Protein AF-A0A9X2NJW5-F1 (afdb_monomer)

Nearest PDB str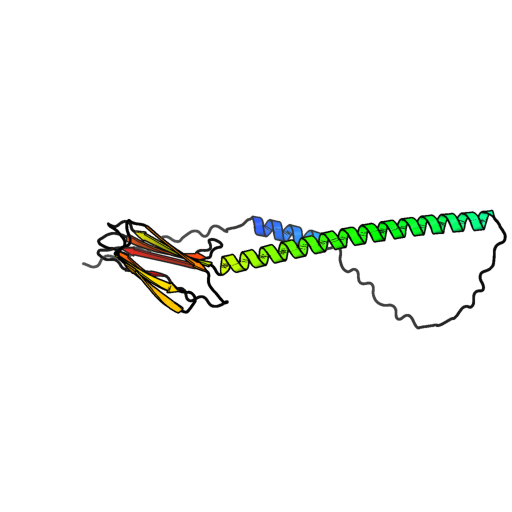uctures (foldseek):
  4y7l-assembly1_B  TM=3.238E-01  e=1.583E-01  Escherichia coli 2-156-04_S3_C3
  4y7l-assembly1_A  TM=3.465E-01  e=2.198E-01  Escherichia coli 2-156-04_S3_C3
  4y7o-assembly2_B  TM=3.333E-01  e=2.590E-01  Escherichia coli 1-176-05_S3_C1
  7tl6-assembly1_A  TM=4.216E-01  e=5.576E-01  Mus musculus
  1ux7-assembly1_A  TM=3.958E-01  e=1.414E+00  Paenibacillus polymyxa

Radius of gyration: 34.91 Å; Cα contacts (8 Å, |Δi|>4): 274; chains: 1; bounding box: 82×34×94 Å

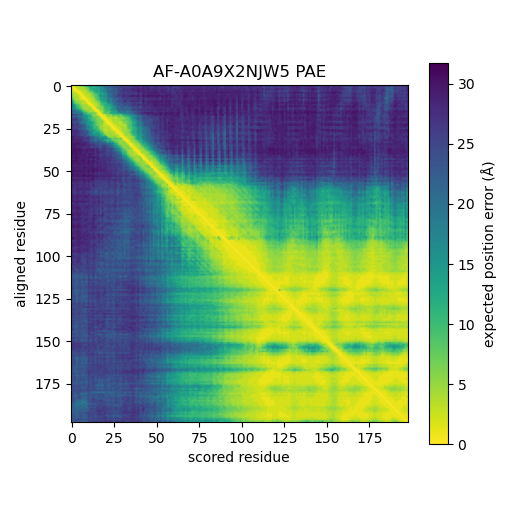Organism: NCBI:txid2945988

InterPro domains:
  IPR008693 Transport accessory protein MmpS [PF05423] (90-197)
  IPR038468 Transport accessory protein MmpS, C-terminal [G3DSA:2.60.40.2880] (110-198)

pLDDT: mean 80.83, std 18.29, range [43.19, 98.56]

Mean predicted aligned error: 15.19 Å

Secondary structure (DSSP, 8-state):
-PPPP-PPP--------HHHHHHHHHHHHHGGGS-------------------------HHHHHHHHHHHHHHHHHHHHHHHHHHHHHHHHHHHHHHHHHHHHHHHHHHTEEEEEEEESSS-EEEEEEE-TTS-EEEEES--SSEEEEEEEPPSS-----EEEEESSSSEEEEEEEETTS-EEEEEEEESTT-EEEE-

Sequence (198 aa):
MSVPATRPPAGKKHPKWPWIAAAVAAVVIIGSISATTEPKPALTADATSLDTAPVRTTDPAAAAAERSRYEEAAKASSEVAEQSSKAAASSAAAAEAQRKAEEEADRKARRITYSVTTTGSGISMITYLKPDFDMSQETGVRGKKWSKTIDGEGDTLGINMNAQNAGGGTISCRISRGDGSVIAENSSSGPYAVVSCG

Foldseek 3Di:
DDDDDDDDDDDDDDDPDPPVVVVVVVVVVVPPPDDPPDDDDPDDPPPPPPPPDPPDDPDPVVVVVVVVVVVVVVVVVVVVVVVVVVVVVVVVVVVVVVVVVVVVVVQQQQKKKKKKFWPAPAWAKKWWAALVRDIDIDGPGPDGMDMDMHGHDDDDGDTKMKTWDPFFTKMKMWMATSVGHTDWIDMFGGTRTMDMTD

Solvent-accessible surface area (backbone atoms only — not comparable to full-atom values): 11586 Å² total; per-residue (Å²): 136,87,80,82,86,82,78,78,81,85,79,81,83,73,88,86,60,78,62,61,60,54,54,56,57,54,52,61,68,68,61,73,84,71,81,89,77,78,82,84,73,88,75,76,85,75,83,75,81,75,86,69,75,80,81,79,75,86,49,69,69,61,57,49,54,53,50,53,52,52,54,51,51,51,49,53,52,51,52,52,51,52,52,51,50,52,52,51,54,51,50,52,53,53,53,52,53,50,52,54,52,50,55,51,48,53,57,25,60,36,17,40,34,43,35,38,40,40,73,32,83,19,39,38,40,38,40,36,44,36,46,86,68,44,79,48,76,51,66,77,51,73,52,41,60,51,74,49,75,46,79,40,70,76,94,64,73,54,62,40,34,39,36,28,30,63,32,45,40,40,30,34,36,38,35,24,33,58,77,67,51,75,77,31,70,36,71,24,69,36,74,52,21,60,30,66,34,97

Structure (mmCIF, N/CA/C/O backbone):
data_AF-A0A9X2NJW5-F1
#
_entry.id   AF-A0A9X2NJW5-F1
#
loop_
_atom_site.group_PDB
_atom_site.id
_atom_site.type_symbol
_atom_site.label_atom_id
_atom_site.label_alt_id
_atom_site.label_comp_id
_atom_site.label_asym_id
_atom_site.label_entity_id
_atom_site.label_seq_id
_atom_site.pdbx_PDB_ins_code
_atom_site.Cartn_x
_atom_site.Cartn_y
_atom_site.Cartn_z
_atom_site.occupancy
_atom_site.B_iso_or_equiv
_atom_site.auth_seq_id
_atom_site.auth_comp_id
_atom_site.auth_asym_id
_atom_site.auth_atom_id
_atom_site.pdbx_PDB_model_num
ATOM 1 N N . MET A 1 1 ? -40.153 10.417 21.671 1.00 44.25 1 MET A N 1
ATOM 2 C CA . MET A 1 1 ? -39.859 11.673 20.950 1.00 44.25 1 MET A CA 1
ATOM 3 C C . MET A 1 1 ? -38.928 11.316 19.800 1.00 44.25 1 MET A C 1
ATOM 5 O O . MET A 1 1 ? -37.796 10.934 20.061 1.00 44.25 1 MET A O 1
ATOM 9 N N . SER A 1 2 ? -39.437 11.288 18.568 1.00 50.66 2 SER A N 1
ATOM 10 C CA . SER A 1 2 ? -38.701 10.816 17.385 1.00 50.66 2 SER A CA 1
ATOM 11 C C . SER A 1 2 ? -37.853 11.948 16.806 1.00 50.66 2 SER A C 1
ATOM 13 O O . SER A 1 2 ? -38.390 12.994 16.451 1.00 50.66 2 SER A O 1
ATOM 15 N N . VAL A 1 3 ? -36.537 11.753 16.738 1.00 58.97 3 VAL A N 1
ATOM 16 C CA . VAL A 1 3 ? -35.598 12.718 16.145 1.00 58.97 3 VAL A CA 1
ATOM 17 C C . VAL A 1 3 ? -35.565 12.495 14.626 1.00 58.97 3 VAL A C 1
ATOM 19 O O . VAL A 1 3 ? -35.417 11.347 14.202 1.00 58.97 3 VAL A O 1
ATOM 22 N N . PRO A 1 4 ? -35.723 13.535 13.786 1.00 55.81 4 PRO A N 1
ATOM 23 C CA . PRO A 1 4 ? -35.690 13.374 12.336 1.00 55.81 4 PRO A CA 1
ATOM 24 C C . PRO A 1 4 ? -34.269 13.069 11.839 1.00 55.81 4 PRO A C 1
ATOM 26 O O . PRO A 1 4 ? -33.290 13.633 12.325 1.00 55.81 4 PRO A O 1
ATOM 29 N N . ALA A 1 5 ? -34.164 12.185 10.845 1.00 56.16 5 ALA A N 1
ATOM 30 C CA . ALA A 1 5 ? -32.904 11.830 10.201 1.00 56.16 5 ALA A CA 1
ATOM 31 C C . ALA A 1 5 ? -32.344 13.018 9.397 1.00 56.16 5 ALA A C 1
ATOM 33 O O . ALA A 1 5 ? -32.948 13.475 8.424 1.00 56.16 5 ALA A O 1
ATOM 34 N N . THR A 1 6 ? -31.170 13.510 9.786 1.00 60.16 6 THR A N 1
ATOM 35 C CA . THR A 1 6 ? -30.398 14.503 9.035 1.00 60.16 6 THR A CA 1
ATOM 36 C C . THR A 1 6 ? -29.735 13.842 7.827 1.00 60.16 6 THR A C 1
ATOM 38 O O . THR A 1 6 ? -28.873 12.975 7.950 1.00 60.16 6 THR A O 1
ATOM 41 N N . ARG A 1 7 ? -30.154 14.255 6.628 1.00 54.88 7 ARG A N 1
ATOM 42 C CA . ARG A 1 7 ? -29.587 13.811 5.348 1.00 54.88 7 ARG A CA 1
ATOM 43 C C . ARG A 1 7 ? -28.189 14.434 5.167 1.00 54.88 7 ARG A C 1
ATOM 45 O O . ARG A 1 7 ? -28.075 15.653 5.302 1.00 54.88 7 ARG A O 1
ATOM 52 N N . PRO A 1 8 ? -27.135 13.657 4.858 1.00 61.84 8 PRO A N 1
ATOM 53 C CA . PRO A 1 8 ? -25.800 14.213 4.657 1.00 61.84 8 PRO A CA 1
ATOM 54 C C . PRO A 1 8 ? -25.733 15.050 3.364 1.00 61.84 8 PRO A C 1
ATOM 56 O O . PRO A 1 8 ? -26.449 14.755 2.401 1.00 61.84 8 PRO A O 1
ATOM 59 N N . PRO A 1 9 ? -24.889 16.099 3.318 1.00 64.75 9 PRO A N 1
ATOM 60 C CA . PRO A 1 9 ? -24.755 16.956 2.147 1.00 64.75 9 PRO A CA 1
ATOM 61 C C . PRO A 1 9 ? -24.131 16.200 0.966 1.00 64.75 9 PRO A C 1
ATOM 63 O O . PRO A 1 9 ? -23.178 15.436 1.120 1.00 64.75 9 PRO A O 1
ATOM 66 N N . ALA A 1 10 ? -24.664 16.445 -0.233 1.00 60.78 10 ALA A N 1
ATOM 67 C CA . ALA A 1 10 ? -24.163 15.889 -1.483 1.00 60.78 10 ALA A CA 1
ATOM 68 C C . ALA A 1 10 ? -22.717 16.351 -1.742 1.00 60.78 10 ALA A C 1
ATOM 70 O O . ALA A 1 10 ? -22.458 17.528 -2.003 1.00 60.78 10 ALA A O 1
ATOM 71 N N . GLY A 1 11 ? -21.770 15.414 -1.665 1.00 53.25 11 GLY A N 1
ATOM 72 C CA . GLY A 1 11 ? -20.363 15.662 -1.958 1.00 53.25 11 GLY A CA 1
ATOM 73 C C . GLY A 1 11 ? -20.157 16.010 -3.432 1.00 53.25 11 GLY A C 1
ATOM 74 O O . GLY A 1 11 ? -20.456 15.211 -4.320 1.00 53.25 11 GLY A O 1
ATOM 75 N N . LYS A 1 12 ? -19.620 17.204 -3.699 1.00 55.09 12 LYS A N 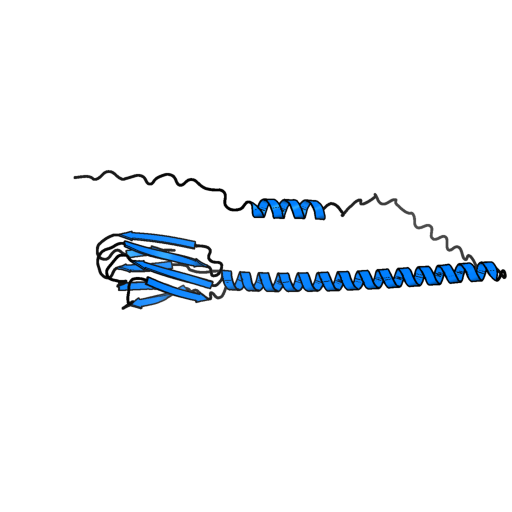1
ATOM 76 C CA . LYS A 1 12 ? -19.174 17.610 -5.036 1.00 55.09 12 LYS A CA 1
ATOM 77 C C . LYS A 1 12 ? -17.964 16.756 -5.430 1.00 55.09 12 LYS A C 1
ATOM 79 O O . LYS A 1 12 ? -16.909 16.831 -4.805 1.00 55.09 12 LYS A O 1
ATOM 84 N N . LYS A 1 13 ? -18.119 15.926 -6.465 1.00 50.28 13 LYS A N 1
ATOM 85 C CA . LYS A 1 13 ? -17.015 15.173 -7.073 1.00 50.28 13 LYS A CA 1
ATOM 86 C C . LYS A 1 13 ? -16.151 16.140 -7.878 1.00 50.28 13 LYS A C 1
ATOM 88 O O . LYS A 1 13 ? -16.549 16.582 -8.950 1.00 50.28 13 LYS A O 1
ATOM 93 N N . HIS A 1 14 ? -14.974 16.468 -7.362 1.00 56.44 14 HIS A N 1
ATOM 94 C CA . HIS A 1 14 ? -13.943 17.131 -8.152 1.00 56.44 14 HIS A CA 1
ATOM 95 C C . HIS A 1 14 ? -13.236 16.071 -9.010 1.00 56.44 14 HIS A C 1
ATOM 97 O O . HIS A 1 14 ? -12.805 15.056 -8.452 1.00 56.44 14 HIS A O 1
ATOM 103 N N . PRO A 1 15 ? -13.125 16.261 -10.338 1.00 53.81 15 PRO A N 1
ATOM 104 C CA . PRO A 1 15 ? -12.409 15.334 -11.201 1.00 53.81 15 PRO A CA 1
ATOM 105 C C . PRO A 1 15 ? -10.930 15.350 -10.818 1.00 53.81 15 PRO A C 1
ATOM 107 O O . PRO A 1 15 ? -10.210 16.333 -11.000 1.00 53.81 15 PRO A O 1
ATOM 110 N N . LYS A 1 16 ? -10.491 14.250 -10.215 1.00 54.97 16 LYS A N 1
ATOM 111 C CA . LYS A 1 16 ? -9.097 14.016 -9.881 1.00 54.97 16 LYS A CA 1
ATOM 112 C C . LYS A 1 16 ? -8.394 13.572 -11.165 1.00 54.97 16 LYS A C 1
ATOM 114 O O . LYS A 1 16 ? -8.640 12.465 -11.619 1.00 54.97 16 LYS A O 1
ATOM 119 N N . TRP A 1 17 ? -7.522 14.456 -11.668 1.00 45.12 17 TRP A N 1
ATOM 120 C CA . TRP A 1 17 ? -6.280 14.185 -12.422 1.00 45.12 17 TRP A CA 1
ATOM 121 C C . TRP A 1 17 ? -6.208 14.764 -13.849 1.00 45.12 17 TRP A C 1
ATOM 123 O O . TRP A 1 17 ? -6.417 14.046 -14.824 1.00 45.12 17 TRP A O 1
ATOM 133 N N . PRO A 1 18 ? -5.792 16.040 -14.003 1.00 50.41 18 PRO A N 1
ATOM 134 C CA . PRO A 1 18 ? -5.474 16.623 -15.315 1.00 50.41 18 PRO A CA 1
ATOM 135 C C . PRO A 1 18 ? -4.227 16.015 -15.992 1.00 50.41 18 PRO A C 1
ATOM 137 O O . PRO A 1 18 ? -3.996 16.236 -17.176 1.00 50.41 18 PRO A O 1
ATOM 140 N N . TRP A 1 19 ? -3.424 15.227 -15.278 1.00 54.19 19 TRP A N 1
ATOM 141 C CA . TRP A 1 19 ? -2.168 14.675 -15.789 1.00 54.19 19 TRP A CA 1
ATOM 142 C C . TRP A 1 19 ? -2.338 13.402 -16.626 1.00 54.19 19 TRP A C 1
ATOM 144 O O . TRP A 1 19 ? -1.529 13.160 -17.518 1.00 54.19 19 TRP A O 1
ATOM 154 N N . ILE A 1 20 ? -3.424 12.641 -16.435 1.00 57.50 20 ILE A N 1
ATOM 155 C CA . ILE A 1 20 ? -3.735 11.498 -17.311 1.00 57.50 20 ILE A CA 1
ATOM 156 C C . ILE A 1 20 ? -4.086 11.995 -18.723 1.00 57.50 20 ILE A C 1
ATOM 158 O O . ILE A 1 20 ? -3.642 11.410 -19.707 1.00 57.50 20 ILE A O 1
ATOM 162 N N . ALA A 1 21 ? -4.807 13.118 -18.842 1.00 54.91 21 ALA A N 1
ATOM 163 C CA . ALA A 1 21 ? -5.138 13.703 -20.144 1.00 54.91 21 ALA A CA 1
ATOM 164 C C . ALA A 1 21 ? -3.886 14.164 -20.918 1.00 54.91 21 ALA A C 1
ATOM 166 O O . ALA A 1 21 ? -3.812 13.983 -22.131 1.00 54.91 21 ALA A O 1
ATOM 167 N N . ALA A 1 22 ? -2.872 14.691 -20.220 1.00 53.75 22 ALA A N 1
ATOM 168 C CA . ALA A 1 22 ? -1.599 15.075 -20.832 1.00 53.75 22 ALA A CA 1
ATOM 169 C C . ALA A 1 22 ? -0.761 13.859 -21.281 1.00 53.75 22 ALA A C 1
ATOM 171 O O . ALA A 1 22 ? -0.136 13.905 -22.339 1.00 53.75 22 ALA A O 1
ATOM 172 N N . ALA A 1 23 ? -0.792 12.751 -20.530 1.00 54.91 23 ALA A N 1
ATOM 173 C CA . ALA A 1 23 ? -0.096 11.518 -20.905 1.00 54.91 23 ALA A CA 1
ATOM 174 C C . ALA A 1 23 ? -0.729 10.833 -22.133 1.00 54.91 23 ALA A C 1
ATOM 176 O O . ALA A 1 23 ? -0.010 10.370 -23.017 1.00 54.91 23 ALA A O 1
ATOM 177 N N . VAL A 1 24 ? -2.063 10.833 -22.246 1.00 57.81 24 VAL A N 1
ATOM 178 C CA . VAL A 1 24 ? -2.766 10.276 -23.420 1.00 57.81 24 VAL A CA 1
ATOM 179 C C . VAL A 1 24 ? -2.505 11.113 -24.681 1.00 57.81 24 VAL A C 1
ATOM 181 O O . VAL A 1 24 ? -2.319 10.548 -25.756 1.00 57.81 24 VAL A O 1
ATOM 184 N N . ALA A 1 25 ? -2.395 12.441 -24.566 1.00 55.41 25 ALA A N 1
ATOM 185 C CA . ALA A 1 25 ? -2.060 13.302 -25.704 1.00 55.41 25 ALA A CA 1
ATOM 186 C C . ALA A 1 25 ? -0.620 13.092 -26.226 1.00 55.41 25 ALA A C 1
ATOM 188 O O . ALA A 1 25 ? -0.390 13.190 -27.429 1.00 55.41 25 ALA A O 1
ATOM 189 N N . ALA A 1 26 ? 0.339 12.749 -25.359 1.00 52.22 26 ALA A N 1
ATOM 190 C CA . ALA A 1 26 ? 1.722 12.484 -25.769 1.00 52.22 26 ALA A CA 1
ATOM 191 C C . ALA A 1 26 ? 1.892 11.133 -26.496 1.00 52.22 26 ALA A C 1
ATOM 193 O O . ALA A 1 26 ? 2.690 11.031 -27.426 1.00 52.22 26 ALA A O 1
ATOM 194 N N . VAL A 1 27 ? 1.108 10.110 -26.136 1.00 55.06 27 VAL A N 1
ATOM 195 C CA . VAL A 1 27 ? 1.154 8.787 -26.792 1.00 55.06 27 VAL A CA 1
ATOM 196 C C . VAL A 1 27 ? 0.555 8.826 -28.206 1.00 55.06 27 VAL A C 1
ATOM 198 O O . VAL A 1 27 ? 1.052 8.146 -29.103 1.00 55.06 27 VAL A O 1
ATOM 201 N N . VAL A 1 28 ? -0.446 9.678 -28.455 1.00 54.84 28 VAL A N 1
ATOM 202 C CA . VAL A 1 28 ? -1.065 9.820 -29.788 1.00 54.84 28 VAL A CA 1
ATOM 203 C C . VAL A 1 28 ? -0.125 10.483 -30.810 1.00 54.84 28 VAL A C 1
ATOM 205 O O . VAL A 1 28 ? -0.238 10.201 -31.997 1.00 54.84 28 VAL A O 1
ATOM 208 N N . ILE A 1 29 ? 0.854 11.288 -30.377 1.00 53.47 29 ILE A N 1
ATOM 209 C CA . ILE A 1 29 ? 1.824 11.935 -31.285 1.00 53.47 29 ILE A CA 1
ATOM 210 C C . ILE A 1 29 ? 2.984 10.990 -31.660 1.00 53.47 29 ILE A C 1
ATOM 212 O O . ILE A 1 29 ? 3.561 11.118 -32.737 1.00 53.47 29 ILE A O 1
ATOM 216 N N . ILE A 1 30 ? 3.307 10.001 -30.819 1.00 51.53 30 ILE A N 1
ATOM 217 C CA . ILE A 1 30 ? 4.382 9.026 -31.097 1.00 51.53 30 ILE A CA 1
ATOM 218 C C . ILE A 1 30 ? 3.856 7.815 -31.897 1.00 51.53 30 ILE A C 1
ATOM 220 O O . ILE A 1 30 ? 4.616 7.168 -32.614 1.00 51.53 30 ILE A O 1
ATOM 224 N N . GLY A 1 31 ? 2.547 7.539 -31.857 1.00 43.19 31 GLY A N 1
ATOM 225 C CA . GLY A 1 31 ? 1.922 6.424 -32.582 1.00 43.19 31 GLY A CA 1
ATOM 226 C C . GLY A 1 31 ? 1.691 6.630 -34.087 1.00 43.19 31 GLY A C 1
ATOM 227 O O . GLY A 1 31 ? 1.309 5.681 -34.767 1.00 43.19 31 GLY A O 1
ATOM 228 N N . SER A 1 32 ? 1.911 7.826 -34.642 1.00 47.59 32 SER A N 1
ATOM 229 C CA . SER A 1 32 ? 1.579 8.139 -36.045 1.00 47.59 32 SER A CA 1
ATOM 230 C C . SER A 1 32 ? 2.702 7.891 -37.066 1.00 47.59 32 SER A C 1
ATOM 232 O O . SER A 1 32 ? 2.570 8.311 -38.212 1.00 47.59 32 SER A O 1
ATOM 234 N N . ILE A 1 33 ? 3.790 7.199 -36.702 1.00 54.59 33 ILE A N 1
ATOM 235 C CA . ILE A 1 33 ? 4.907 6.891 -37.627 1.00 54.59 33 ILE A CA 1
ATOM 236 C C . ILE A 1 33 ? 4.965 5.403 -38.019 1.00 54.59 33 ILE A C 1
ATOM 238 O O . ILE A 1 33 ? 6.018 4.882 -38.376 1.00 54.59 33 ILE A O 1
ATOM 242 N N . SER A 1 34 ? 3.861 4.659 -37.947 1.00 52.06 34 SER A N 1
ATOM 243 C CA . SER A 1 34 ? 3.860 3.249 -38.356 1.00 52.06 34 SER A CA 1
ATOM 244 C C . SER A 1 34 ? 2.647 2.900 -39.210 1.00 52.06 34 SER A C 1
ATOM 246 O O . SER A 1 34 ? 1.513 3.066 -38.780 1.00 52.06 34 SER A O 1
ATOM 248 N N . ALA A 1 35 ? 2.945 2.351 -40.393 1.00 51.34 35 ALA A N 1
ATOM 249 C CA . ALA A 1 35 ? 2.054 1.724 -41.373 1.00 51.34 35 ALA A CA 1
ATOM 250 C C . ALA A 1 35 ? 1.463 2.612 -42.487 1.00 51.34 35 ALA A C 1
ATOM 252 O O . ALA A 1 35 ? 0.254 2.784 -42.603 1.00 51.34 35 ALA A O 1
ATOM 253 N N . THR A 1 36 ? 2.310 3.010 -43.439 1.00 46.28 36 THR A N 1
ATOM 254 C CA . THR A 1 36 ? 1.936 2.923 -44.861 1.00 46.28 36 THR A CA 1
ATOM 255 C C . THR A 1 36 ? 2.392 1.560 -45.382 1.00 46.28 36 THR A C 1
ATOM 257 O O . THR A 1 36 ? 3.530 1.387 -45.808 1.00 46.28 36 THR A O 1
ATOM 260 N N . THR A 1 37 ? 1.520 0.558 -45.267 1.00 49.44 37 THR A N 1
ATOM 261 C CA . THR A 1 37 ? 1.648 -0.702 -46.007 1.00 49.44 37 THR A CA 1
ATOM 262 C C . THR A 1 37 ? 1.154 -0.450 -47.425 1.00 49.44 37 THR A C 1
ATOM 264 O O . THR A 1 37 ? -0.045 -0.329 -47.665 1.00 49.44 37 THR A O 1
ATOM 267 N N . GLU A 1 38 ? 2.085 -0.328 -48.367 1.00 51.62 38 GLU A N 1
ATOM 268 C CA . GLU A 1 38 ? 1.754 -0.383 -49.787 1.00 51.62 38 GLU A CA 1
ATOM 269 C C . GLU A 1 38 ? 1.295 -1.801 -50.179 1.00 51.62 38 GLU A C 1
ATOM 271 O O . GLU A 1 38 ? 1.774 -2.800 -49.625 1.00 51.62 38 GLU A O 1
ATOM 276 N N . PRO A 1 39 ? 0.340 -1.912 -51.118 1.00 52.00 39 PRO A N 1
ATOM 277 C CA . PRO A 1 39 ? -0.214 -3.180 -51.552 1.00 52.00 39 PRO A CA 1
ATOM 278 C C . PRO A 1 39 ? 0.818 -3.981 -52.346 1.00 52.00 39 PRO A C 1
ATOM 280 O O . PRO A 1 39 ? 1.398 -3.507 -53.317 1.00 52.00 39 PRO A O 1
ATOM 283 N N . LYS A 1 40 ? 0.974 -5.241 -51.937 1.00 54.00 40 LYS A N 1
ATOM 284 C CA . LYS A 1 40 ? 1.650 -6.338 -52.635 1.00 54.00 40 LYS A CA 1
ATOM 285 C C . LYS A 1 40 ? 1.328 -6.332 -54.143 1.00 54.00 40 LYS A C 1
ATOM 287 O O . LYS A 1 40 ? 0.221 -6.738 -54.504 1.00 54.00 40 LYS A O 1
ATOM 292 N N . PRO A 1 41 ? 2.270 -5.983 -55.038 1.00 48.88 41 PRO A N 1
ATOM 293 C CA . PRO A 1 41 ? 2.186 -6.457 -56.402 1.00 48.88 41 PRO A CA 1
ATOM 294 C C . PRO A 1 41 ? 2.571 -7.937 -56.395 1.00 48.88 41 PRO A C 1
ATOM 296 O O . PRO A 1 41 ? 3.579 -8.345 -55.813 1.00 48.88 41 PRO A O 1
ATOM 299 N N . ALA A 1 42 ? 1.728 -8.759 -57.010 1.00 55.03 42 ALA A N 1
ATOM 300 C CA . ALA A 1 42 ? 2.068 -10.122 -57.369 1.00 55.03 42 ALA A CA 1
ATOM 301 C C . ALA A 1 42 ? 3.270 -10.086 -58.328 1.00 55.03 42 ALA A C 1
ATOM 303 O O . ALA A 1 42 ? 3.108 -9.914 -59.530 1.00 55.03 42 ALA A O 1
ATOM 304 N N . LEU A 1 43 ? 4.480 -10.197 -57.782 1.00 46.72 43 LEU A N 1
ATOM 305 C CA . LEU A 1 43 ? 5.687 -10.437 -58.557 1.00 46.72 43 LEU A CA 1
ATOM 306 C C . LEU A 1 43 ? 5.772 -11.936 -58.813 1.00 46.72 43 LEU A C 1
ATOM 308 O O . LEU A 1 43 ? 6.150 -12.736 -57.957 1.00 46.72 43 LEU A O 1
ATOM 312 N N . THR A 1 44 ? 5.327 -12.288 -60.012 1.00 45.38 44 THR A N 1
ATOM 313 C CA . THR A 1 44 ? 5.739 -13.468 -60.756 1.00 45.38 44 THR A CA 1
ATOM 314 C C . THR A 1 44 ? 7.241 -13.681 -60.590 1.00 45.38 44 THR A C 1
ATOM 316 O O . THR A 1 44 ? 8.050 -12.799 -60.879 1.00 45.38 44 THR A O 1
ATOM 319 N N . ALA A 1 45 ? 7.608 -14.854 -60.083 1.00 51.06 45 ALA A N 1
ATOM 320 C CA . ALA A 1 45 ? 8.979 -15.324 -60.052 1.00 51.06 45 ALA A CA 1
ATOM 321 C C . ALA A 1 45 ? 9.433 -15.633 -61.487 1.00 51.06 45 ALA A C 1
ATOM 323 O O . ALA A 1 45 ? 9.392 -16.781 -61.919 1.00 51.06 45 ALA A O 1
ATOM 324 N N . ASP A 1 46 ? 9.860 -14.609 -62.222 1.00 43.59 46 ASP A N 1
ATOM 325 C CA . ASP A 1 46 ? 10.745 -14.799 -63.366 1.00 43.59 46 ASP A CA 1
ATOM 326 C C . ASP A 1 46 ? 12.170 -14.916 -62.831 1.00 43.59 46 ASP A C 1
ATOM 328 O O . ASP A 1 46 ? 12.894 -13.937 -62.641 1.00 43.59 46 ASP A O 1
ATOM 332 N N . ALA A 1 47 ? 12.565 -16.157 -62.553 1.00 53.69 47 ALA A N 1
ATOM 333 C CA . ALA A 1 47 ? 13.950 -16.542 -62.345 1.00 53.69 47 ALA A CA 1
ATOM 334 C C . ALA A 1 47 ? 14.713 -16.422 -63.676 1.00 53.69 47 ALA A C 1
ATOM 336 O O . ALA A 1 47 ? 15.102 -17.418 -64.282 1.00 53.69 47 ALA A O 1
ATOM 337 N N . THR A 1 48 ? 14.932 -15.194 -64.151 1.00 51.41 48 THR A N 1
ATOM 338 C CA . THR A 1 48 ? 15.933 -14.950 -65.190 1.00 51.41 48 THR A CA 1
ATOM 339 C C . THR A 1 48 ? 17.281 -14.884 -64.489 1.00 51.41 48 THR A C 1
ATOM 341 O O . THR A 1 48 ? 17.712 -13.837 -64.011 1.00 51.41 48 THR A O 1
ATOM 344 N N . SER A 1 49 ? 17.931 -16.042 -64.385 1.00 56.50 49 SER A N 1
ATOM 345 C CA . SER A 1 49 ? 19.337 -16.148 -64.008 1.00 56.50 49 SER A CA 1
ATOM 346 C C . SER A 1 49 ? 20.170 -15.530 -65.137 1.00 56.50 49 SER A C 1
ATOM 348 O O . SER A 1 49 ? 20.633 -16.228 -66.036 1.00 56.50 49 SER A O 1
ATOM 350 N N . LEU A 1 50 ? 20.288 -14.199 -65.153 1.00 47.03 50 LEU A N 1
ATOM 351 C CA . LEU A 1 50 ? 21.239 -13.506 -66.013 1.00 47.03 50 LEU A CA 1
ATOM 352 C C . LEU A 1 50 ? 22.626 -13.720 -65.419 1.00 47.03 50 LEU A C 1
ATOM 354 O O . LEU A 1 50 ? 23.059 -12.996 -64.524 1.00 47.03 50 LEU A O 1
ATOM 358 N N . ASP A 1 51 ? 23.307 -14.727 -65.955 1.00 54.47 51 ASP A N 1
ATOM 359 C CA . ASP A 1 51 ? 24.749 -14.934 -65.873 1.00 54.47 51 ASP A CA 1
ATOM 360 C C . ASP A 1 51 ? 25.451 -13.747 -66.566 1.00 54.47 51 ASP A C 1
ATOM 362 O O . ASP A 1 51 ? 25.930 -13.813 -67.696 1.00 54.47 51 ASP A O 1
ATOM 366 N N . THR A 1 52 ? 25.392 -12.575 -65.929 1.00 58.41 52 THR A N 1
ATOM 367 C CA . THR A 1 52 ? 26.115 -11.389 -66.380 1.00 58.41 52 THR A CA 1
ATOM 368 C C . THR A 1 52 ? 27.513 -11.502 -65.813 1.00 58.41 52 THR A C 1
ATOM 370 O O . THR A 1 52 ? 27.778 -11.095 -64.681 1.00 58.41 52 THR A O 1
ATOM 373 N N . ALA A 1 53 ? 28.410 -12.096 -66.596 1.00 58.78 53 ALA A N 1
ATOM 374 C CA . ALA A 1 53 ? 29.831 -12.054 -66.300 1.00 58.78 53 ALA A CA 1
ATOM 375 C C . ALA A 1 53 ? 30.246 -10.585 -66.063 1.00 58.78 53 ALA A C 1
ATOM 377 O O . ALA A 1 53 ? 29.922 -9.725 -66.890 1.00 58.78 53 ALA A O 1
ATOM 378 N N . PRO A 1 54 ? 30.930 -10.259 -64.950 1.00 65.69 54 PRO A N 1
ATOM 379 C CA . PRO A 1 54 ? 31.324 -8.887 -64.668 1.00 65.69 54 PRO A CA 1
ATOM 380 C C . PRO A 1 54 ? 32.281 -8.415 -65.765 1.00 65.69 54 PRO A C 1
ATOM 382 O O . PRO A 1 54 ? 33.398 -8.922 -65.896 1.00 65.69 54 PRO A O 1
ATOM 385 N N . VAL A 1 55 ? 31.839 -7.446 -66.570 1.00 64.19 55 VAL A N 1
ATOM 386 C CA . VAL A 1 55 ? 32.691 -6.750 -67.535 1.00 64.19 55 VAL A CA 1
ATOM 387 C C . VAL A 1 55 ? 33.777 -6.034 -66.732 1.00 64.19 55 VAL A C 1
ATOM 389 O O . VAL A 1 55 ? 33.528 -5.011 -66.101 1.00 64.19 55 VAL A O 1
ATOM 392 N N . ARG A 1 56 ? 34.988 -6.602 -66.706 1.00 60.88 56 ARG A N 1
ATOM 393 C CA . ARG A 1 56 ? 36.158 -5.968 -66.088 1.00 60.88 56 ARG A CA 1
ATOM 394 C C . ARG A 1 56 ? 36.510 -4.722 -66.890 1.00 60.88 56 ARG A C 1
ATOM 396 O O . ARG A 1 56 ? 37.131 -4.824 -67.945 1.00 60.88 56 ARG A O 1
ATOM 403 N N . THR A 1 57 ? 36.133 -3.552 -66.383 1.00 59.09 57 THR A N 1
ATOM 404 C CA . THR A 1 57 ? 36.692 -2.297 -66.881 1.00 59.09 57 THR A CA 1
ATOM 405 C C . THR A 1 57 ? 38.164 -2.224 -66.469 1.00 59.09 57 THR A C 1
ATOM 407 O O . THR A 1 57 ? 38.506 -2.444 -65.308 1.00 59.09 57 THR A O 1
ATOM 410 N N . THR A 1 58 ? 39.059 -1.977 -67.423 1.00 72.56 58 THR A N 1
ATOM 411 C CA . THR A 1 58 ? 40.495 -1.774 -67.161 1.00 72.56 58 THR A CA 1
ATOM 412 C C . THR A 1 58 ? 40.834 -0.308 -66.901 1.00 72.56 58 THR A C 1
ATOM 414 O O . THR A 1 58 ? 42.009 0.024 -66.778 1.00 72.56 58 THR A O 1
ATOM 417 N N . ASP A 1 59 ? 39.831 0.573 -66.834 1.00 81.88 59 ASP A N 1
ATOM 418 C CA . ASP A 1 59 ? 40.037 1.987 -66.543 1.00 81.88 59 ASP A CA 1
ATOM 419 C C . ASP A 1 59 ? 40.356 2.180 -65.045 1.00 81.88 59 ASP A C 1
ATOM 421 O O . ASP A 1 59 ? 39.484 1.966 -64.190 1.00 81.88 59 ASP A O 1
ATOM 425 N N . PRO A 1 60 ? 41.592 2.587 -64.694 1.00 76.81 60 PRO A N 1
ATOM 426 C CA . PRO A 1 60 ? 41.984 2.800 -63.305 1.00 76.81 60 PRO A CA 1
ATOM 427 C C . PRO A 1 60 ? 41.167 3.907 -62.620 1.00 76.81 60 PRO A C 1
ATOM 429 O O . PRO A 1 60 ? 41.015 3.866 -61.398 1.00 76.81 60 PRO A O 1
ATOM 432 N N . ALA A 1 61 ? 40.608 4.864 -63.373 1.00 77.69 61 ALA A N 1
ATOM 433 C CA . ALA A 1 61 ? 39.764 5.922 -62.822 1.00 77.69 61 ALA A CA 1
ATOM 434 C C . ALA A 1 61 ? 38.378 5.392 -62.416 1.00 77.69 61 ALA A C 1
ATOM 436 O O . ALA A 1 61 ? 37.879 5.726 -61.339 1.00 77.69 61 ALA A O 1
ATOM 437 N N . ALA A 1 62 ? 37.784 4.508 -63.224 1.00 75.62 62 ALA A N 1
ATOM 438 C CA . ALA A 1 62 ? 36.513 3.859 -62.896 1.00 75.62 62 ALA A CA 1
ATOM 439 C C . ALA A 1 62 ? 36.650 2.920 -61.682 1.00 75.62 62 ALA A C 1
ATOM 441 O O . ALA A 1 62 ? 35.820 2.954 -60.773 1.00 75.62 62 ALA A O 1
ATOM 442 N N . ALA A 1 63 ? 37.749 2.159 -61.606 1.00 75.56 63 ALA A N 1
ATOM 443 C CA . ALA A 1 63 ? 38.040 1.284 -60.468 1.00 75.56 63 ALA A CA 1
ATOM 444 C C . ALA A 1 63 ? 38.269 2.056 -59.151 1.00 75.56 63 ALA A C 1
ATOM 446 O O . ALA A 1 63 ? 37.932 1.561 -58.074 1.00 75.56 63 ALA A O 1
ATOM 447 N N . ALA A 1 64 ? 38.828 3.271 -59.212 1.00 77.25 64 ALA A N 1
ATOM 448 C CA . ALA A 1 64 ? 38.990 4.129 -58.038 1.00 77.25 64 ALA A CA 1
ATOM 449 C C . ALA A 1 64 ? 37.640 4.659 -57.520 1.00 77.25 64 ALA A C 1
ATOM 451 O O . ALA A 1 64 ? 37.394 4.625 -56.315 1.00 77.25 64 ALA A O 1
ATOM 452 N N . ALA A 1 65 ? 36.739 5.073 -58.418 1.00 79.69 65 ALA A N 1
ATOM 453 C CA . ALA A 1 65 ? 35.412 5.571 -58.049 1.00 79.69 65 ALA A CA 1
ATOM 454 C C . ALA A 1 65 ? 34.528 4.492 -57.393 1.00 79.69 65 ALA A C 1
ATOM 456 O O . ALA A 1 65 ? 33.803 4.783 -56.440 1.00 79.69 65 ALA A O 1
ATOM 457 N N . GLU A 1 66 ? 34.603 3.239 -57.854 1.00 80.75 66 GLU A N 1
ATOM 458 C CA . GLU A 1 66 ? 33.885 2.118 -57.228 1.00 80.75 66 GLU A CA 1
ATOM 459 C C . GLU A 1 66 ? 34.406 1.798 -55.821 1.00 80.75 66 GLU A C 1
ATOM 461 O O . GLU A 1 66 ? 33.609 1.551 -54.915 1.00 80.75 66 GLU A O 1
ATOM 466 N N . ARG A 1 67 ? 35.726 1.872 -55.601 1.00 81.88 67 ARG A N 1
ATOM 467 C CA . ARG A 1 67 ? 36.323 1.681 -54.268 1.00 81.88 67 ARG A CA 1
ATOM 468 C C . ARG A 1 67 ? 35.865 2.747 -53.278 1.00 81.88 67 ARG A C 1
ATOM 470 O O . ARG A 1 67 ? 35.488 2.396 -52.165 1.00 81.88 67 ARG A O 1
ATOM 477 N N . SER A 1 68 ? 35.821 4.015 -53.692 1.00 82.19 68 SER A N 1
ATOM 478 C CA . SER A 1 68 ? 35.322 5.103 -52.841 1.00 82.19 68 SER A CA 1
ATOM 479 C C . SER A 1 68 ? 33.851 4.912 -52.459 1.00 82.19 68 SER A C 1
ATOM 481 O O . SER A 1 68 ? 33.497 5.096 -51.299 1.00 82.19 68 SER A O 1
ATOM 483 N N . ARG A 1 69 ? 33.002 4.465 -53.396 1.00 85.44 69 ARG A N 1
ATOM 484 C CA . ARG A 1 69 ? 31.590 4.159 -53.101 1.00 85.44 69 ARG A CA 1
ATOM 485 C C . ARG A 1 69 ? 31.435 2.986 -52.136 1.00 85.44 69 ARG A C 1
ATOM 487 O O . ARG A 1 69 ? 30.562 3.025 -51.275 1.00 85.44 69 ARG A O 1
ATOM 494 N N . TYR A 1 70 ? 32.267 1.953 -52.269 1.00 80.31 70 TYR A N 1
ATOM 495 C CA . TYR A 1 70 ? 32.230 0.801 -51.369 1.00 80.31 70 TYR A CA 1
ATOM 496 C C . TYR A 1 70 ? 32.685 1.169 -49.949 1.00 80.31 70 TYR A C 1
ATOM 498 O O . TYR A 1 70 ? 32.085 0.719 -48.978 1.00 80.31 70 TYR A O 1
ATOM 506 N N . GLU A 1 71 ? 33.703 2.023 -49.815 1.00 86.81 71 GLU A N 1
ATOM 507 C CA . GLU A 1 71 ? 34.181 2.516 -48.518 1.00 86.81 71 GLU A CA 1
ATOM 508 C C . GLU A 1 71 ? 33.144 3.417 -47.826 1.00 86.81 71 GLU A C 1
ATOM 510 O O . GLU A 1 71 ? 32.876 3.256 -46.634 1.00 86.81 71 GLU A O 1
ATOM 515 N N . GLU A 1 72 ? 32.485 4.303 -48.579 1.00 85.75 72 GLU A N 1
ATOM 516 C CA . GLU A 1 72 ? 31.413 5.160 -48.064 1.00 85.75 72 GLU A CA 1
ATOM 517 C C . GLU A 1 72 ? 30.176 4.344 -47.650 1.00 85.75 72 GLU A C 1
ATOM 519 O O . GLU A 1 72 ? 29.630 4.547 -46.564 1.00 85.75 72 GLU A O 1
ATOM 524 N N . ALA A 1 73 ? 29.787 3.345 -48.453 1.00 86.50 73 ALA A N 1
ATOM 525 C CA . AL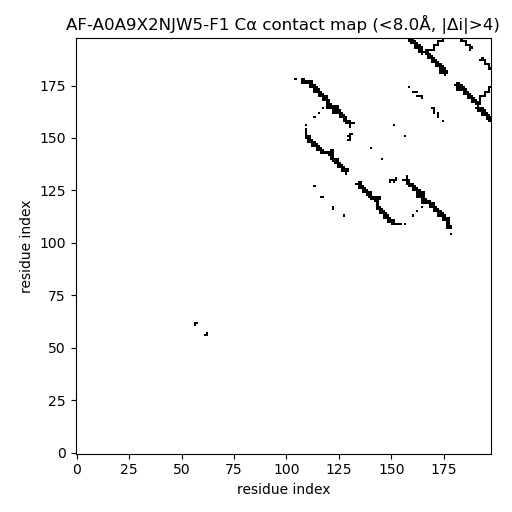A A 1 73 ? 28.708 2.418 -48.115 1.00 86.50 73 ALA A CA 1
ATOM 526 C C . ALA A 1 73 ? 29.041 1.545 -46.890 1.00 86.50 73 ALA A C 1
ATOM 528 O O . ALA A 1 73 ? 28.168 1.302 -46.052 1.00 86.50 73 ALA A O 1
ATOM 529 N N . ALA A 1 74 ? 30.294 1.097 -46.747 1.00 86.12 74 ALA A N 1
ATOM 530 C CA . ALA A 1 74 ? 30.750 0.340 -45.582 1.00 86.12 74 ALA A CA 1
ATOM 531 C C . ALA A 1 74 ? 30.723 1.195 -44.306 1.00 86.12 74 ALA A C 1
ATOM 533 O O . ALA A 1 74 ? 30.266 0.727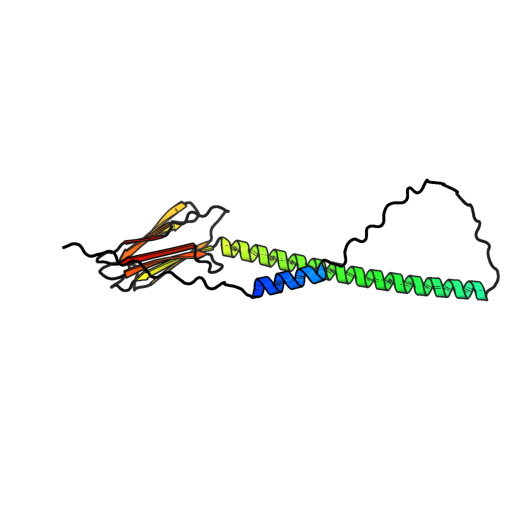 -43.260 1.00 86.12 74 ALA A O 1
ATOM 534 N N . LYS A 1 75 ? 31.138 2.464 -44.397 1.00 88.81 75 LYS A N 1
ATOM 535 C CA . LYS A 1 75 ? 31.073 3.413 -43.280 1.00 88.81 75 LYS A CA 1
ATOM 536 C C . LYS A 1 75 ? 29.630 3.698 -42.863 1.00 88.81 75 LYS A C 1
ATOM 538 O O . LYS A 1 75 ? 29.311 3.557 -41.685 1.00 88.81 75 LYS A O 1
ATOM 543 N N . ALA A 1 76 ? 28.752 4.002 -43.820 1.00 89.38 76 ALA A N 1
ATOM 544 C CA . ALA A 1 76 ? 27.333 4.226 -43.550 1.00 89.38 76 ALA A CA 1
ATOM 545 C C . ALA A 1 76 ? 26.675 2.987 -42.914 1.00 89.38 76 ALA A C 1
ATOM 547 O O . ALA A 1 76 ? 25.928 3.101 -41.945 1.00 89.38 76 ALA A O 1
ATOM 548 N N . SER A 1 77 ? 27.010 1.786 -43.399 1.00 87.88 77 SER A N 1
ATOM 549 C CA . SER A 1 77 ? 26.506 0.530 -42.828 1.00 87.88 77 SER A CA 1
ATOM 550 C C . SER A 1 77 ? 26.984 0.312 -41.387 1.00 87.88 77 SER A C 1
ATOM 552 O O . SER A 1 77 ? 26.205 -0.128 -40.540 1.00 87.88 77 SER A O 1
ATOM 554 N N . SER A 1 78 ? 28.240 0.655 -41.082 1.00 87.81 78 SER A N 1
ATOM 555 C CA . SER A 1 78 ? 28.785 0.583 -39.721 1.00 87.81 78 SER A CA 1
ATOM 556 C C . SER A 1 78 ? 28.100 1.570 -38.771 1.00 87.81 78 SER A C 1
ATOM 558 O O . SER A 1 78 ? 27.777 1.207 -37.642 1.00 87.81 78 SER A O 1
ATOM 560 N N . GLU A 1 79 ? 27.844 2.802 -39.217 1.00 89.69 79 GLU A N 1
ATOM 561 C CA . GLU A 1 79 ? 27.163 3.829 -38.417 1.00 89.69 79 GLU A CA 1
ATOM 562 C C . GLU A 1 79 ? 25.709 3.437 -38.118 1.00 89.69 79 GLU A C 1
ATOM 564 O O . GLU A 1 79 ? 25.255 3.562 -36.979 1.00 89.69 79 GLU A O 1
ATOM 569 N N . VAL A 1 80 ? 24.995 2.886 -39.105 1.00 88.81 80 VAL A N 1
ATOM 570 C CA . VAL A 1 80 ? 23.627 2.375 -38.918 1.00 88.81 80 VAL A CA 1
ATOM 571 C C . VAL A 1 80 ? 23.607 1.195 -37.943 1.00 88.81 80 VAL A C 1
ATOM 573 O O . VAL A 1 80 ? 22.748 1.147 -37.060 1.00 88.81 80 VAL A O 1
ATOM 576 N N . ALA A 1 81 ? 24.561 0.264 -38.041 1.00 89.38 81 ALA A N 1
ATOM 577 C CA . ALA A 1 81 ? 24.671 -0.852 -37.100 1.00 89.38 81 ALA A CA 1
ATOM 578 C C . ALA A 1 81 ? 24.950 -0.369 -35.665 1.00 89.38 81 ALA A C 1
ATOM 580 O O . ALA A 1 81 ? 24.335 -0.852 -34.709 1.00 89.38 81 ALA A O 1
ATOM 581 N N . GLU A 1 82 ? 25.822 0.629 -35.502 1.00 89.06 82 GLU A N 1
ATOM 582 C CA . GLU A 1 82 ? 26.113 1.224 -34.199 1.00 89.06 82 GLU A CA 1
ATOM 583 C C . GLU A 1 82 ? 24.880 1.930 -33.616 1.00 89.06 82 GLU A C 1
ATOM 585 O O . GLU A 1 82 ? 24.525 1.701 -32.457 1.00 89.06 82 GLU A O 1
ATOM 590 N N . GLN A 1 83 ? 24.170 2.724 -34.420 1.00 85.00 83 GLN A N 1
ATOM 591 C CA . GLN A 1 83 ? 22.934 3.387 -33.999 1.00 85.00 83 GLN A CA 1
ATOM 592 C C . GLN A 1 83 ? 21.848 2.377 -33.620 1.00 85.00 83 GLN A C 1
ATOM 594 O O . GLN A 1 83 ? 21.212 2.522 -32.574 1.00 85.00 83 GLN A O 1
ATOM 599 N N . SER A 1 84 ? 21.684 1.315 -34.413 1.00 89.88 84 SER A N 1
ATOM 600 C CA . SER A 1 84 ? 20.737 0.239 -34.120 1.00 89.88 84 SER A CA 1
ATOM 601 C C . SER A 1 84 ? 21.087 -0.483 -32.817 1.00 89.88 84 SER A C 1
ATOM 603 O O . SER A 1 84 ? 20.194 -0.764 -32.018 1.00 89.88 84 SER A O 1
ATOM 605 N N . SER A 1 85 ? 22.370 -0.760 -32.558 1.00 88.31 85 SER A N 1
ATOM 606 C CA . SER A 1 85 ? 22.791 -1.416 -31.311 1.00 88.31 85 SER A CA 1
ATOM 607 C C . SER A 1 85 ? 22.571 -0.529 -30.079 1.00 88.31 85 SER A C 1
ATOM 609 O O . SER A 1 85 ? 22.090 -1.009 -29.051 1.00 88.31 85 SER A O 1
ATOM 611 N N . LYS A 1 86 ? 22.821 0.782 -30.190 1.00 89.75 86 LYS A N 1
ATOM 612 C CA . LYS A 1 86 ? 22.540 1.763 -29.131 1.00 89.75 86 LYS A CA 1
ATOM 613 C C . LYS A 1 86 ? 21.043 1.891 -28.846 1.00 89.75 86 LYS A C 1
ATOM 615 O O . LYS A 1 86 ? 20.647 1.910 -27.681 1.00 89.75 86 LYS A O 1
ATOM 620 N N . ALA A 1 87 ? 20.210 1.931 -29.886 1.00 88.38 87 ALA A N 1
ATOM 621 C CA . ALA A 1 87 ? 18.756 1.956 -29.741 1.00 88.38 87 ALA A CA 1
ATOM 622 C C . ALA A 1 87 ? 18.232 0.675 -29.069 1.00 88.38 87 ALA A C 1
ATOM 624 O O . ALA A 1 87 ? 17.433 0.751 -28.134 1.00 88.38 87 ALA A O 1
ATOM 625 N N . ALA A 1 88 ? 18.744 -0.494 -29.469 1.00 89.75 88 ALA A N 1
ATOM 626 C CA . ALA A 1 88 ? 18.399 -1.770 -28.847 1.00 89.75 88 ALA A CA 1
ATOM 627 C C . ALA A 1 88 ? 18.788 -1.800 -27.358 1.00 89.75 88 ALA A C 1
ATOM 629 O O . ALA A 1 88 ? 17.954 -2.135 -26.514 1.00 89.75 88 ALA A O 1
ATOM 630 N N . ALA A 1 89 ? 20.003 -1.365 -27.013 1.00 89.69 89 ALA A N 1
ATOM 631 C CA . ALA A 1 89 ? 20.453 -1.283 -25.624 1.00 89.69 89 ALA A CA 1
ATOM 632 C C . ALA A 1 89 ? 19.587 -0.325 -24.784 1.00 89.69 89 ALA A C 1
ATOM 634 O O . ALA A 1 89 ? 19.199 -0.660 -23.664 1.00 89.69 89 ALA A O 1
ATOM 635 N N . SER A 1 90 ? 19.223 0.836 -25.339 1.00 89.56 90 SER A N 1
ATOM 636 C CA . SER A 1 90 ? 18.329 1.792 -24.677 1.00 89.56 90 SER A CA 1
ATOM 637 C C . SER A 1 90 ? 16.936 1.201 -24.429 1.00 89.56 90 SER A C 1
ATOM 639 O O . SER A 1 90 ? 16.404 1.331 -23.326 1.00 89.56 90 SER A O 1
ATOM 641 N N . SER A 1 91 ? 16.374 0.492 -25.412 1.00 90.88 91 SER A N 1
ATOM 642 C CA . SER A 1 91 ? 15.062 -0.152 -25.275 1.00 90.88 91 SER A CA 1
ATOM 643 C C . SER A 1 91 ? 15.054 -1.262 -24.217 1.00 90.88 91 SER A C 1
ATOM 645 O O . SER A 1 91 ? 14.119 -1.349 -23.420 1.00 90.88 91 SER A O 1
ATOM 647 N N . ALA A 1 92 ? 16.124 -2.060 -24.139 1.00 93.25 92 ALA A N 1
ATOM 648 C CA . ALA A 1 92 ? 16.258 -3.120 -23.147 1.00 93.25 92 ALA A CA 1
ATOM 649 C C . ALA A 1 92 ? 16.344 -2.557 -21.720 1.00 93.25 92 ALA A C 1
ATOM 651 O O . ALA A 1 92 ? 15.674 -3.059 -20.816 1.00 93.25 92 ALA A O 1
ATOM 652 N N . ALA A 1 93 ? 17.105 -1.475 -21.527 1.00 94.44 93 ALA A N 1
ATOM 653 C CA . ALA A 1 93 ? 17.205 -0.799 -20.237 1.00 94.44 93 ALA A CA 1
ATOM 654 C C . ALA A 1 93 ? 15.857 -0.206 -19.787 1.00 94.44 93 ALA A C 1
ATOM 656 O O . ALA A 1 93 ? 15.488 -0.328 -18.618 1.00 94.44 93 ALA A O 1
ATOM 657 N N . ALA A 1 94 ? 15.094 0.389 -20.710 1.00 94.56 94 ALA A N 1
ATOM 658 C CA . ALA A 1 94 ? 13.761 0.915 -20.415 1.00 94.56 94 ALA A CA 1
ATOM 659 C C . ALA A 1 94 ? 12.774 -0.198 -20.020 1.00 94.56 94 ALA A C 1
ATOM 661 O O . ALA A 1 94 ? 12.063 -0.063 -19.024 1.00 94.56 94 ALA A O 1
ATOM 662 N N . ALA A 1 95 ? 12.777 -1.322 -20.743 1.00 95.69 95 ALA A N 1
ATOM 663 C CA . ALA A 1 95 ? 11.938 -2.476 -20.424 1.00 95.69 95 ALA A CA 1
ATOM 664 C C . ALA A 1 95 ? 12.289 -3.093 -19.058 1.00 95.69 95 ALA A C 1
ATOM 666 O O . ALA A 1 95 ? 11.402 -3.478 -18.295 1.00 95.69 95 ALA A O 1
ATOM 667 N N . GLU A 1 96 ? 13.578 -3.162 -18.709 1.00 95.38 96 GLU A N 1
ATOM 668 C CA . GLU A 1 96 ? 14.001 -3.632 -17.388 1.00 95.38 96 GLU A CA 1
ATOM 669 C C . GLU A 1 96 ? 13.549 -2.686 -16.270 1.00 95.38 96 GLU A C 1
ATOM 671 O O . GLU A 1 96 ? 13.057 -3.151 -15.239 1.00 95.38 96 GLU A O 1
ATOM 676 N N . ALA A 1 97 ? 13.682 -1.374 -16.473 1.00 95.56 97 ALA A N 1
ATOM 677 C CA . ALA A 1 97 ? 13.222 -0.379 -15.512 1.00 95.56 97 ALA A CA 1
ATOM 678 C C . ALA A 1 97 ? 11.704 -0.463 -15.290 1.00 95.56 97 ALA A C 1
ATOM 680 O O . ALA A 1 97 ? 11.252 -0.427 -14.145 1.00 95.56 97 ALA A O 1
ATOM 681 N N . GLN A 1 98 ? 10.929 -0.641 -16.362 1.00 95.06 98 GLN A N 1
ATOM 682 C CA . GLN A 1 98 ? 9.479 -0.794 -16.277 1.00 95.06 98 GLN A CA 1
ATOM 683 C C . GLN A 1 98 ? 9.085 -2.044 -15.485 1.00 95.06 98 GLN A C 1
ATOM 685 O O . GLN A 1 98 ? 8.306 -1.944 -14.541 1.00 95.06 98 GLN A O 1
ATOM 690 N N . ARG A 1 99 ? 9.690 -3.197 -15.785 1.00 97.19 99 ARG A N 1
ATOM 691 C CA . ARG A 1 99 ? 9.428 -4.444 -15.052 1.00 97.19 99 ARG A CA 1
ATOM 692 C C . ARG A 1 99 ? 9.729 -4.318 -13.557 1.00 97.19 99 ARG A C 1
ATOM 694 O O . ARG A 1 99 ? 8.946 -4.786 -12.739 1.00 97.19 99 ARG A O 1
ATOM 701 N N . LYS A 1 100 ? 10.836 -3.664 -13.185 1.00 96.50 100 LYS A N 1
ATOM 702 C CA . LYS A 1 100 ? 11.168 -3.417 -11.769 1.00 96.50 100 LYS A CA 1
ATOM 703 C C . LYS A 1 100 ? 10.136 -2.517 -11.087 1.00 96.50 100 LYS A C 1
ATOM 705 O O . LYS A 1 100 ? 9.801 -2.743 -9.927 1.00 96.50 100 LYS A O 1
ATOM 710 N N . ALA A 1 101 ? 9.636 -1.505 -11.794 1.00 95.06 101 ALA A N 1
ATOM 711 C CA . ALA A 1 101 ? 8.605 -0.615 -11.273 1.00 95.06 101 ALA A CA 1
ATOM 712 C C . ALA A 1 101 ? 7.258 -1.335 -11.093 1.00 95.06 101 ALA A C 1
ATOM 714 O O . ALA A 1 101 ? 6.601 -1.138 -10.072 1.00 95.06 101 ALA A O 1
ATOM 715 N N . GLU A 1 102 ? 6.870 -2.183 -12.047 1.00 93.94 102 GLU A N 1
ATOM 716 C CA . GLU A 1 102 ? 5.666 -3.019 -11.970 1.00 93.94 102 GLU A CA 1
ATOM 717 C C . GLU A 1 102 ? 5.757 -4.015 -10.804 1.00 93.94 102 GLU A C 1
ATOM 719 O O . GLU A 1 102 ? 4.856 -4.064 -9.972 1.00 93.94 102 GLU A O 1
ATOM 724 N N . GLU A 1 103 ? 6.890 -4.704 -10.642 1.00 93.06 103 GLU A N 1
ATOM 725 C CA . GLU A 1 103 ? 7.123 -5.617 -9.513 1.00 93.06 103 GLU A CA 1
ATOM 726 C C . GLU A 1 103 ? 7.043 -4.895 -8.154 1.00 93.06 103 GLU A C 1
ATOM 728 O O . GLU A 1 103 ? 6.454 -5.394 -7.189 1.00 93.06 103 GLU A O 1
ATOM 733 N N . GLU A 1 104 ? 7.605 -3.686 -8.055 1.00 90.81 104 GLU A N 1
ATOM 734 C CA . GLU A 1 104 ? 7.489 -2.877 -6.844 1.00 90.81 104 GLU A CA 1
ATOM 735 C C . GLU A 1 104 ? 6.045 -2.427 -6.585 1.00 90.81 104 GLU A C 1
ATOM 737 O O . GLU A 1 104 ? 5.611 -2.409 -5.425 1.00 90.81 104 GLU A O 1
ATOM 742 N N . ALA A 1 105 ? 5.309 -2.055 -7.633 1.00 90.25 105 ALA A N 1
ATOM 743 C CA . ALA A 1 105 ? 3.910 -1.660 -7.535 1.00 90.25 105 ALA A CA 1
ATOM 744 C C . ALA A 1 105 ? 3.040 -2.829 -7.062 1.00 90.25 105 ALA A C 1
ATOM 746 O O . ALA A 1 105 ? 2.269 -2.657 -6.117 1.00 90.25 105 ALA A O 1
ATOM 747 N N . ASP A 1 106 ? 3.238 -4.024 -7.614 1.00 87.94 106 ASP A N 1
ATOM 748 C CA . ASP A 1 106 ? 2.529 -5.240 -7.210 1.00 87.94 106 ASP A CA 1
ATOM 749 C C . ASP A 1 106 ? 2.828 -5.600 -5.754 1.00 87.94 106 ASP A C 1
ATOM 751 O O . ASP A 1 106 ? 1.919 -5.855 -4.955 1.00 87.94 106 ASP A O 1
ATOM 755 N N . ARG A 1 107 ? 4.101 -5.515 -5.350 1.00 88.31 107 ARG A N 1
ATOM 756 C CA . ARG A 1 107 ? 4.500 -5.712 -3.951 1.00 88.31 107 ARG A CA 1
ATOM 757 C C . ARG A 1 107 ? 3.815 -4.713 -3.014 1.00 88.31 107 ARG A C 1
ATOM 759 O O . ARG A 1 107 ? 3.389 -5.088 -1.924 1.00 88.31 107 ARG A O 1
ATOM 766 N N . LYS A 1 108 ? 3.691 -3.441 -3.411 1.00 90.12 108 LYS A N 1
ATOM 767 C CA . LYS A 1 108 ? 2.973 -2.421 -2.621 1.00 90.12 108 LYS A CA 1
ATOM 768 C C . LYS A 1 108 ? 1.464 -2.658 -2.609 1.00 90.12 108 LYS A C 1
ATOM 770 O O . LYS A 1 108 ? 0.841 -2.452 -1.570 1.00 90.12 108 LYS A O 1
ATOM 775 N N . ALA A 1 109 ? 0.880 -3.102 -3.717 1.00 87.56 109 ALA A N 1
ATOM 776 C CA . ALA A 1 109 ? -0.548 -3.380 -3.825 1.00 87.56 109 ALA A CA 1
ATOM 777 C C . ALA A 1 109 ? -0.989 -4.536 -2.911 1.00 87.56 109 ALA A C 1
ATOM 779 O O . ALA A 1 109 ? -2.107 -4.509 -2.396 1.00 87.56 109 ALA A O 1
ATOM 780 N N . ARG A 1 110 ? -0.097 -5.504 -2.657 1.00 89.44 110 ARG A N 1
ATOM 781 C CA . ARG A 1 110 ? -0.322 -6.635 -1.738 1.00 89.44 110 ARG A CA 1
ATOM 782 C C . ARG A 1 110 ? -0.192 -6.283 -0.258 1.00 89.44 110 ARG A C 1
ATOM 784 O O . ARG A 1 110 ? -0.630 -7.042 0.601 1.00 89.44 110 ARG A O 1
ATOM 791 N N . ARG A 1 111 ? 0.392 -5.132 0.069 1.00 93.19 111 ARG A N 1
ATOM 792 C CA . ARG A 1 111 ? 0.505 -4.658 1.448 1.00 93.19 111 ARG A CA 1
ATOM 793 C C . ARG A 1 111 ? -0.800 -4.014 1.891 1.00 93.19 111 ARG A C 1
ATOM 795 O O . ARG A 1 111 ? -1.278 -3.091 1.240 1.00 93.19 111 ARG A O 1
ATOM 802 N N . ILE A 1 112 ? -1.321 -4.427 3.039 1.00 94.38 112 ILE A N 1
ATOM 803 C CA . ILE A 1 112 ? -2.504 -3.838 3.670 1.00 94.38 112 ILE A CA 1
ATOM 804 C C . ILE A 1 112 ? -2.091 -3.121 4.949 1.00 94.38 112 ILE A C 1
ATOM 806 O O . ILE A 1 112 ? -1.268 -3.606 5.721 1.00 94.38 112 ILE A O 1
ATOM 810 N N . THR A 1 113 ? -2.656 -1.941 5.175 1.00 96.69 113 THR A N 1
ATOM 811 C CA . THR A 1 113 ? -2.511 -1.184 6.414 1.00 96.69 113 THR A CA 1
ATOM 812 C C . THR A 1 113 ? -3.877 -0.962 7.035 1.00 96.69 113 THR A C 1
ATOM 814 O O . THR A 1 113 ? -4.746 -0.305 6.464 1.00 96.69 113 THR A O 1
ATOM 817 N N . TYR A 1 114 ? -4.040 -1.506 8.231 1.00 97.62 114 TYR A N 1
ATOM 818 C CA . TYR A 1 114 ? -5.161 -1.271 9.117 1.00 97.62 114 TYR A CA 1
ATOM 819 C C . TYR A 1 114 ? -4.822 -0.099 10.028 1.00 97.62 114 TYR A C 1
ATOM 821 O O . TYR A 1 114 ? -3.739 -0.061 10.608 1.00 97.62 114 TYR A O 1
ATOM 829 N N . SER A 1 115 ? -5.735 0.851 10.183 1.00 98.19 115 SER A N 1
ATOM 830 C CA . SER A 1 115 ? -5.567 1.963 11.113 1.00 98.19 115 SER A CA 1
ATOM 831 C C . SER A 1 115 ? -6.859 2.248 1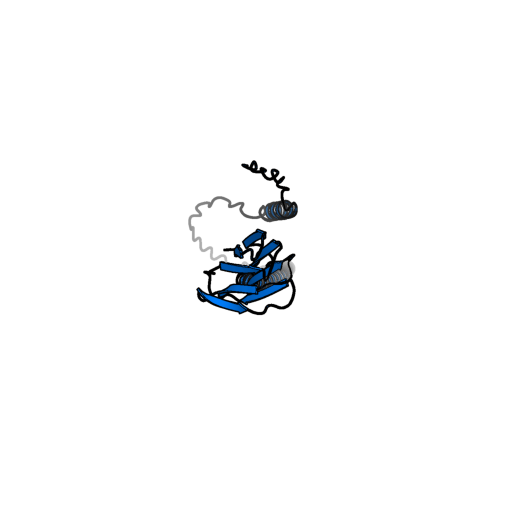1.857 1.00 98.19 115 SER A C 1
ATOM 833 O O . SER A 1 115 ? -7.956 2.165 11.300 1.00 98.19 115 SER A O 1
ATOM 835 N N . VAL A 1 116 ? -6.720 2.573 13.136 1.00 98.56 116 VAL A N 1
ATOM 836 C CA . VAL A 1 116 ? -7.830 2.907 14.020 1.00 98.56 116 VAL A CA 1
ATOM 837 C C . VAL A 1 116 ? -7.485 4.188 14.754 1.00 98.56 116 VAL A C 1
ATOM 839 O O . VAL A 1 116 ? -6.375 4.357 15.261 1.00 98.56 116 VAL A O 1
ATOM 842 N N . THR A 1 117 ? -8.443 5.101 14.825 1.00 98.38 117 THR A N 1
ATOM 843 C CA . THR A 1 117 ? -8.325 6.320 15.624 1.00 98.38 117 THR A CA 1
ATOM 844 C C . THR A 1 117 ? -9.570 6.511 16.467 1.00 98.38 117 THR A C 1
ATOM 846 O O . THR A 1 117 ? -10.657 6.096 16.077 1.00 98.38 117 THR A O 1
ATOM 849 N N . THR A 1 118 ? -9.423 7.133 17.632 1.00 98.19 118 THR A N 1
ATOM 850 C CA . THR A 1 118 ? -10.559 7.473 18.486 1.00 98.19 118 THR A CA 1
ATOM 851 C C . THR A 1 118 ? -10.443 8.871 19.075 1.00 98.19 118 THR A C 1
ATOM 853 O O . THR A 1 118 ? -9.351 9.349 19.383 1.00 98.19 118 THR A O 1
ATOM 856 N N . THR A 1 119 ? -11.580 9.539 19.264 1.00 98.00 119 THR A N 1
ATOM 857 C CA . THR A 1 119 ? -11.662 10.771 20.064 1.00 98.00 119 THR A CA 1
ATOM 858 C C . THR A 1 119 ? -11.795 10.486 21.565 1.00 98.00 119 THR A C 1
ATOM 860 O O . THR A 1 119 ? -11.527 11.372 22.382 1.00 98.00 119 THR A O 1
ATOM 863 N N . GLY A 1 120 ? -12.134 9.245 21.930 1.00 94.75 120 GLY A N 1
ATOM 864 C CA . GLY A 1 120 ? -12.362 8.765 23.291 1.00 94.75 120 GLY A CA 1
ATOM 865 C C . GLY A 1 120 ? -11.119 8.659 24.175 1.00 94.75 120 GLY A C 1
ATOM 866 O O . GLY A 1 120 ? -10.060 9.214 23.875 1.00 94.75 120 GLY A O 1
ATOM 867 N N . SER A 1 121 ? -11.255 7.945 25.295 1.00 94.06 121 SER A N 1
ATOM 868 C CA . SER A 1 121 ? -10.168 7.690 26.256 1.00 94.06 121 SER A CA 1
ATOM 869 C C . SER A 1 121 ? -9.119 6.705 25.732 1.00 94.06 121 SER A C 1
ATOM 871 O O . SER A 1 121 ? -7.966 6.769 26.151 1.00 94.06 121 SER A O 1
ATOM 873 N N . GLY A 1 122 ? -9.492 5.834 24.793 1.00 96.25 122 GLY A N 1
ATOM 874 C CA . GLY A 1 122 ? -8.591 4.872 24.170 1.00 96.25 122 GLY A CA 1
ATOM 875 C C . GLY A 1 122 ? -9.330 3.808 23.368 1.00 96.25 122 GLY A C 1
ATOM 876 O O . GLY A 1 122 ? -10.561 3.821 23.271 1.00 96.25 122 GLY A O 1
ATOM 877 N N . ILE A 1 123 ? -8.560 2.890 22.793 1.00 98.06 123 ILE A N 1
ATOM 878 C CA . ILE A 1 123 ? -9.064 1.748 22.026 1.00 98.06 123 ILE A CA 1
ATOM 879 C C . ILE A 1 123 ? -9.020 0.516 22.938 1.00 98.06 123 ILE A C 1
ATOM 881 O O . ILE A 1 123 ? -7.977 0.204 23.504 1.00 98.06 123 ILE A O 1
ATOM 885 N N . SER A 1 124 ? -10.156 -0.159 23.110 1.00 97.12 124 SER A N 1
ATOM 886 C CA . SER A 1 124 ? -10.293 -1.331 23.988 1.00 97.12 124 SER A CA 1
ATOM 887 C C . SER A 1 124 ? -9.687 -2.578 23.343 1.00 97.12 124 SER A C 1
ATOM 889 O O . SER A 1 124 ? -8.780 -3.212 23.887 1.00 97.12 124 SER A O 1
ATOM 891 N N . MET A 1 125 ? -10.171 -2.890 22.140 1.00 97.38 125 MET A N 1
ATOM 892 C CA . MET A 1 125 ? -9.789 -4.069 21.373 1.00 97.38 125 MET A CA 1
ATOM 893 C C . MET A 1 125 ? -9.880 -3.795 19.876 1.00 97.38 125 MET A C 1
ATOM 895 O O . MET A 1 125 ? -10.685 -2.967 19.433 1.00 97.38 125 MET A O 1
ATOM 899 N N . ILE A 1 126 ? -9.067 -4.520 19.116 1.00 98.31 126 ILE A N 1
ATOM 900 C CA . ILE A 1 126 ? -9.050 -4.518 17.656 1.00 98.31 126 ILE A CA 1
ATOM 901 C C . ILE A 1 126 ? -8.987 -5.972 17.202 1.00 98.31 126 ILE A C 1
ATOM 903 O O . ILE A 1 126 ? -8.129 -6.714 17.674 1.00 98.31 126 ILE A O 1
ATOM 907 N N . THR A 1 127 ? -9.866 -6.371 16.287 1.00 98.12 127 THR A N 1
ATOM 908 C CA . THR A 1 127 ? -9.769 -7.660 15.588 1.00 98.12 127 THR A CA 1
ATOM 909 C C . THR A 1 127 ? -9.620 -7.386 14.104 1.00 98.12 127 THR A C 1
ATOM 911 O O . THR A 1 127 ? -10.357 -6.565 13.563 1.00 98.12 127 THR A O 1
ATOM 914 N N . TYR A 1 128 ? -8.686 -8.051 13.438 1.00 96.75 128 TYR A N 1
ATOM 915 C CA . TYR A 1 128 ? -8.448 -7.880 12.007 1.00 96.75 128 TYR A CA 1
ATOM 916 C C . TYR A 1 128 ? -8.159 -9.216 11.334 1.00 96.75 128 TYR A C 1
ATOM 918 O O . TYR A 1 128 ? -7.653 -10.148 11.961 1.00 96.75 128 TYR A O 1
ATOM 926 N N . LEU A 1 129 ? -8.480 -9.285 10.047 1.00 94.94 129 LEU A N 1
ATOM 927 C CA . LEU A 1 129 ? -8.194 -10.426 9.194 1.00 94.94 129 LEU A CA 1
ATOM 928 C C . LEU A 1 129 ? -6.768 -10.314 8.644 1.00 94.94 129 LEU A C 1
ATOM 930 O O . LEU A 1 129 ? -6.357 -9.274 8.119 1.00 94.94 129 LEU A O 1
ATOM 934 N N . LYS A 1 130 ? -5.992 -11.379 8.790 1.00 90.31 130 LYS A N 1
ATOM 935 C CA . LYS A 1 130 ? -4.695 -11.542 8.145 1.00 90.31 130 LYS A CA 1
ATOM 936 C C . LYS A 1 130 ? -4.892 -12.060 6.702 1.00 90.31 130 LYS A C 1
ATOM 938 O O . LYS A 1 130 ? -5.962 -12.571 6.373 1.00 90.31 130 LYS A O 1
ATOM 943 N N . PRO A 1 131 ? -3.886 -11.917 5.820 1.00 85.88 131 PRO A N 1
ATOM 944 C CA . PRO A 1 131 ? -3.969 -12.363 4.423 1.00 85.88 131 PRO A CA 1
ATOM 945 C C . PRO A 1 131 ? -4.272 -13.857 4.237 1.00 85.88 131 PRO A C 1
ATOM 947 O O . PRO A 1 131 ? -4.884 -14.237 3.248 1.00 85.88 131 PRO A O 1
ATOM 950 N N . ASP A 1 132 ? -3.891 -14.686 5.207 1.00 85.38 132 ASP A N 1
ATOM 951 C CA . ASP A 1 132 ? -4.170 -16.125 5.305 1.00 85.38 132 ASP A CA 1
ATOM 952 C C . ASP A 1 132 ? -5.607 -16.446 5.775 1.00 85.38 132 ASP A C 1
ATOM 954 O O . ASP A 1 132 ? -5.924 -17.602 6.031 1.00 85.38 132 ASP A O 1
ATOM 958 N N . PHE A 1 133 ? -6.484 -15.439 5.868 1.00 89.00 133 PHE A N 1
ATOM 959 C CA . PHE A 1 133 ? -7.848 -15.525 6.409 1.00 89.00 133 PHE A CA 1
ATOM 960 C C . PHE A 1 133 ? -7.928 -15.871 7.904 1.00 89.00 133 PHE A C 1
ATOM 962 O O . PHE A 1 133 ? -9.022 -16.094 8.429 1.00 89.00 133 PHE A O 1
ATOM 969 N N . ASP A 1 134 ? -6.808 -15.831 8.621 1.00 90.88 134 ASP A N 1
ATOM 970 C CA . ASP A 1 134 ? -6.815 -15.949 10.073 1.00 90.88 134 ASP A CA 1
ATOM 971 C C . ASP A 1 134 ? -7.223 -14.631 10.728 1.00 90.88 134 ASP A C 1
ATOM 973 O O . ASP A 1 134 ? -6.848 -13.539 10.295 1.00 90.88 134 ASP A O 1
ATOM 977 N N . MET A 1 135 ? -7.912 -14.719 11.861 1.00 94.69 135 MET A N 1
ATOM 978 C CA . MET A 1 135 ? -8.209 -13.545 12.674 1.00 94.69 135 MET A CA 1
ATOM 979 C C . MET A 1 135 ? -7.157 -13.341 13.762 1.00 94.69 135 MET A C 1
ATOM 981 O O . MET A 1 135 ? -6.879 -14.241 14.553 1.00 94.69 135 MET A O 1
ATOM 985 N N . SER A 1 136 ? -6.642 -12.119 13.855 1.00 96.94 136 SER A N 1
ATOM 986 C CA . SER A 1 136 ? -5.791 -11.663 14.955 1.00 96.94 136 SER A CA 1
ATOM 987 C C . SER A 1 136 ? -6.541 -10.665 15.826 1.00 96.94 136 SER A C 1
ATOM 989 O O . SER A 1 136 ? -7.338 -9.869 15.326 1.00 96.94 136 SER A O 1
ATOM 991 N N . GLN A 1 137 ? -6.253 -10.671 17.128 1.00 97.56 137 GLN A N 1
ATOM 992 C CA . GLN A 1 137 ? -6.816 -9.726 18.087 1.00 97.56 137 GLN A CA 1
ATOM 993 C C . GLN A 1 137 ? -5.710 -9.038 18.885 1.00 97.56 137 GLN A C 1
ATOM 995 O O . GLN A 1 137 ? -4.773 -9.680 19.353 1.00 97.56 137 GLN A O 1
ATOM 1000 N N . GLU A 1 138 ? -5.844 -7.727 19.067 1.00 97.75 138 GLU A N 1
ATOM 1001 C CA . GLU A 1 138 ? -4.974 -6.922 19.917 1.00 97.75 138 GLU A CA 1
ATOM 1002 C C . GLU A 1 138 ? -5.818 -6.210 20.982 1.00 97.75 138 GLU A C 1
ATOM 1004 O O . GLU A 1 138 ? -6.789 -5.512 20.681 1.00 97.75 138 GLU A O 1
ATOM 1009 N N . THR A 1 139 ? -5.444 -6.400 22.246 1.00 96.81 139 THR A N 1
ATOM 1010 C CA . THR A 1 139 ? -6.089 -5.799 23.423 1.00 96.81 139 THR A CA 1
ATOM 1011 C C . THR A 1 139 ? -5.103 -4.918 24.179 1.00 96.81 139 THR A C 1
ATOM 1013 O O . THR A 1 139 ? -3.892 -5.109 24.078 1.00 96.81 139 THR A O 1
ATOM 1016 N N . GLY A 1 140 ? -5.600 -3.978 24.987 1.00 91.31 140 GLY A N 1
ATOM 1017 C CA . GLY A 1 140 ? -4.727 -3.115 25.795 1.00 91.31 140 GLY A CA 1
ATOM 1018 C C . GLY A 1 140 ? -3.951 -2.092 24.958 1.00 91.31 140 GLY A C 1
ATOM 1019 O O . GLY A 1 140 ? -2.837 -1.700 25.314 1.00 91.31 140 GLY A O 1
ATOM 1020 N N . VAL A 1 141 ? -4.538 -1.666 23.836 1.00 95.88 141 VAL A N 1
ATOM 1021 C CA . VAL A 1 141 ? -3.966 -0.664 22.936 1.00 95.88 141 VAL A CA 1
ATOM 1022 C C . VAL A 1 141 ? -3.812 0.659 23.684 1.00 95.88 141 VAL A C 1
ATOM 1024 O O . VAL A 1 141 ? -4.777 1.249 24.171 1.00 95.88 141 VAL A O 1
ATOM 1027 N N . ARG A 1 142 ? -2.572 1.144 23.786 1.00 93.50 142 ARG A N 1
ATOM 1028 C CA . ARG A 1 142 ? -2.272 2.390 24.496 1.00 93.50 142 ARG A CA 1
ATOM 1029 C C . ARG A 1 142 ? -2.529 3.597 23.601 1.00 93.50 142 ARG A C 1
ATOM 1031 O O . ARG A 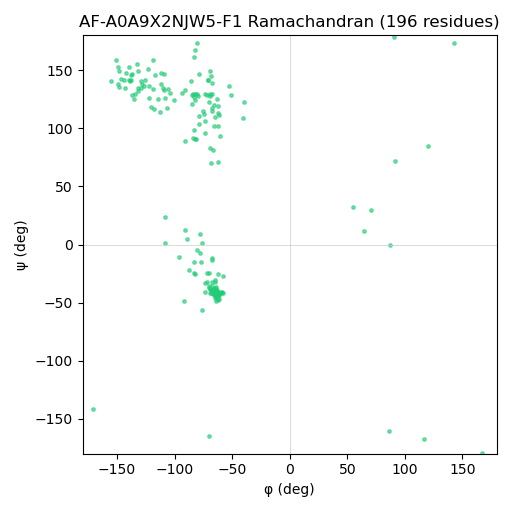1 142 ? -1.998 3.699 22.500 1.00 93.50 142 ARG A O 1
ATOM 1038 N N . GLY A 1 143 ? -3.282 4.558 24.127 1.00 94.75 143 GLY A N 1
ATOM 1039 C CA . GLY A 1 143 ? -3.551 5.825 23.456 1.00 94.75 143 GLY A CA 1
ATOM 1040 C C . GLY A 1 143 ? -4.739 5.774 22.496 1.00 94.75 143 GLY A C 1
ATOM 1041 O O . GLY A 1 143 ? -5.630 4.935 22.604 1.00 94.75 143 GLY A O 1
ATOM 1042 N N . LYS A 1 144 ? -4.778 6.748 21.584 1.00 97.50 144 LYS A N 1
ATOM 1043 C CA . LYS A 1 144 ? -5.948 7.047 20.738 1.00 97.50 144 LYS A CA 1
ATOM 1044 C C . LYS A 1 144 ? -5.784 6.655 19.269 1.00 97.50 144 LYS A C 1
ATOM 1046 O O . LYS A 1 144 ? -6.653 6.960 18.454 1.00 97.50 144 LYS A O 1
ATOM 1051 N N . LYS A 1 145 ? -4.646 6.067 18.910 1.00 97.88 145 LYS A N 1
ATOM 1052 C CA . LYS A 1 145 ? -4.300 5.705 17.535 1.00 97.88 145 LYS A CA 1
ATOM 1053 C C . LYS A 1 145 ? -3.622 4.346 17.529 1.00 97.88 145 LYS A C 1
ATOM 1055 O O . LYS A 1 145 ? -2.806 4.071 18.402 1.00 97.88 145 LYS A O 1
ATOM 1060 N N . TRP A 1 146 ? -3.933 3.549 16.521 1.00 98.38 146 TRP A N 1
ATOM 1061 C CA . TRP A 1 146 ? -3.307 2.264 16.260 1.00 98.38 146 TRP A CA 1
ATOM 1062 C C . TRP A 1 146 ? -3.148 2.070 14.757 1.00 98.38 146 TRP A C 1
ATOM 1064 O O . TRP A 1 146 ? -3.964 2.562 13.974 1.00 98.38 146 TRP A O 1
ATOM 1074 N N . SER A 1 147 ? -2.086 1.375 14.361 1.00 97.69 147 SER A N 1
ATOM 1075 C CA . SER A 1 147 ? -1.821 1.039 12.969 1.00 97.69 147 SER A CA 1
ATOM 1076 C C . SER A 1 147 ? -1.084 -0.290 12.885 1.00 97.69 147 SER A C 1
ATOM 1078 O O . SER A 1 147 ? -0.144 -0.517 13.646 1.00 97.69 147 SER A O 1
ATOM 1080 N N . LYS A 1 148 ? -1.467 -1.129 11.924 1.00 97.12 148 LYS A N 1
ATOM 1081 C CA . LYS A 1 148 ? -0.804 -2.396 11.612 1.00 97.12 148 LYS A CA 1
ATOM 1082 C C . LYS A 1 148 ? -0.685 -2.560 10.113 1.00 97.12 148 LYS A C 1
ATOM 1084 O O . LYS A 1 148 ? -1.676 -2.463 9.396 1.00 97.12 148 LYS A O 1
ATOM 1089 N N . THR A 1 149 ? 0.525 -2.844 9.662 1.00 96.12 149 THR A N 1
ATOM 1090 C CA . THR A 1 149 ? 0.810 -3.150 8.264 1.00 96.12 149 THR A CA 1
ATOM 1091 C C . THR A 1 149 ? 1.142 -4.627 8.139 1.00 96.12 149 THR A C 1
ATOM 1093 O O . THR A 1 149 ? 1.910 -5.152 8.945 1.00 96.12 149 THR A O 1
ATOM 1096 N N . ILE A 1 150 ? 0.537 -5.285 7.155 1.00 93.75 150 ILE A N 1
ATOM 1097 C CA . ILE A 1 150 ? 0.721 -6.705 6.868 1.00 93.75 150 ILE A CA 1
ATOM 1098 C C . ILE A 1 150 ? 0.983 -6.847 5.374 1.00 93.75 150 ILE A C 1
ATOM 1100 O O . ILE A 1 150 ? 0.277 -6.251 4.556 1.00 93.75 150 ILE A O 1
ATOM 1104 N N . ASP A 1 151 ? 2.008 -7.612 5.024 1.00 91.25 151 ASP A N 1
ATOM 1105 C CA . ASP A 1 151 ? 2.267 -7.987 3.641 1.00 91.25 151 ASP A CA 1
ATOM 1106 C C . ASP A 1 151 ? 1.392 -9.198 3.291 1.00 91.25 151 ASP A C 1
ATOM 1108 O O . ASP A 1 151 ? 1.354 -10.179 4.032 1.00 91.25 151 ASP A O 1
ATOM 1112 N N . GLY A 1 152 ? 0.630 -9.094 2.204 1.00 84.12 152 GLY A N 1
ATOM 1113 C CA . GLY A 1 152 ? -0.195 -10.177 1.690 1.00 84.12 152 GLY A CA 1
ATOM 1114 C C . GLY A 1 152 ? 0.578 -11.111 0.770 1.00 84.12 152 GLY A C 1
ATOM 1115 O O . GLY A 1 152 ? 1.365 -10.663 -0.066 1.00 84.12 152 GLY A O 1
ATOM 1116 N N . GLU A 1 153 ? 0.308 -12.406 0.896 1.00 78.88 153 GLU A N 1
ATOM 1117 C CA . GLU A 1 153 ? 0.747 -13.428 -0.049 1.00 78.88 153 GLU A CA 1
ATOM 1118 C C . GLU A 1 153 ? -0.450 -13.840 -0.919 1.00 78.88 153 GLU A C 1
ATOM 1120 O O . GLU A 1 153 ? -1.534 -14.112 -0.406 1.00 78.88 153 GLU A O 1
ATOM 1125 N N . GLY A 1 154 ? -0.270 -13.856 -2.242 1.00 73.00 154 GLY A N 1
ATOM 1126 C CA . GLY A 1 154 ? -1.323 -14.206 -3.202 1.00 73.00 154 GLY A CA 1
ATOM 1127 C C . GLY A 1 154 ? -2.169 -13.031 -3.710 1.00 73.00 154 GLY A C 1
ATOM 1128 O O . GLY A 1 154 ? -1.957 -11.870 -3.355 1.00 73.00 154 GLY A O 1
ATOM 1129 N N . ASP A 1 155 ? -3.111 -13.350 -4.602 1.00 72.12 155 ASP A N 1
ATOM 1130 C CA . ASP A 1 155 ? -3.919 -12.362 -5.337 1.00 72.12 155 ASP A CA 1
ATOM 1131 C C . ASP A 1 155 ? -5.293 -12.096 -4.692 1.00 72.12 155 ASP A C 1
ATOM 1133 O O . ASP A 1 155 ? -5.982 -11.137 -5.045 1.00 72.12 155 ASP A O 1
ATOM 1137 N N . THR A 1 156 ? -5.693 -12.913 -3.714 1.00 73.81 156 THR A N 1
ATOM 1138 C CA . THR A 1 156 ? -6.932 -12.743 -2.945 1.00 73.81 156 THR A CA 1
ATOM 1139 C C . THR A 1 156 ? -6.619 -12.262 -1.537 1.00 73.81 156 THR A C 1
ATOM 1141 O O . THR A 1 156 ? -5.992 -12.982 -0.767 1.00 73.81 156 THR A O 1
ATOM 1144 N N . LEU A 1 157 ? -7.097 -11.070 -1.180 1.00 79.69 157 LEU A N 1
ATOM 1145 C CA . LEU A 1 157 ? -6.937 -10.506 0.159 1.00 79.69 157 LEU A CA 1
ATOM 1146 C C . LEU A 1 157 ? -8.296 -10.423 0.846 1.00 79.69 157 LEU A C 1
ATOM 1148 O O . LEU A 1 157 ? -9.166 -9.657 0.428 1.00 79.69 15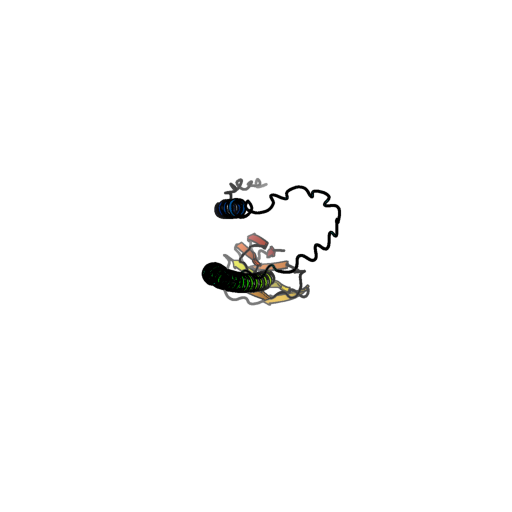7 LEU A O 1
ATOM 1152 N N . GLY A 1 158 ? -8.467 -11.197 1.916 1.00 84.25 158 GLY A N 1
ATOM 1153 C CA . GLY A 1 158 ? -9.552 -10.975 2.859 1.00 84.25 158 GLY A CA 1
ATOM 1154 C C . GLY A 1 158 ? -9.288 -9.691 3.642 1.00 84.25 158 GLY A C 1
ATOM 1155 O O . GLY A 1 158 ? -8.263 -9.570 4.310 1.00 84.25 158 GLY A O 1
ATOM 1156 N N . ILE A 1 159 ? -10.217 -8.740 3.584 1.00 90.12 159 ILE A N 1
ATOM 1157 C CA . ILE A 1 159 ? -10.153 -7.510 4.373 1.00 90.12 159 ILE A CA 1
ATOM 1158 C C . ILE A 1 159 ? -11.345 -7.456 5.316 1.00 90.12 159 ILE A C 1
ATOM 1160 O O . ILE A 1 159 ? -12.503 -7.420 4.916 1.00 90.12 159 ILE A O 1
ATOM 1164 N N . ASN A 1 160 ? -11.059 -7.482 6.608 1.00 94.69 160 ASN A N 1
ATOM 1165 C CA . ASN A 1 160 ? -12.055 -7.196 7.620 1.00 94.69 160 ASN A CA 1
ATOM 1166 C C . ASN A 1 160 ? -11.356 -6.709 8.881 1.00 94.69 160 ASN A C 1
ATOM 1168 O O . ASN A 1 160 ? -10.294 -7.208 9.252 1.00 94.69 160 ASN A O 1
ATOM 1172 N N . MET A 1 161 ? -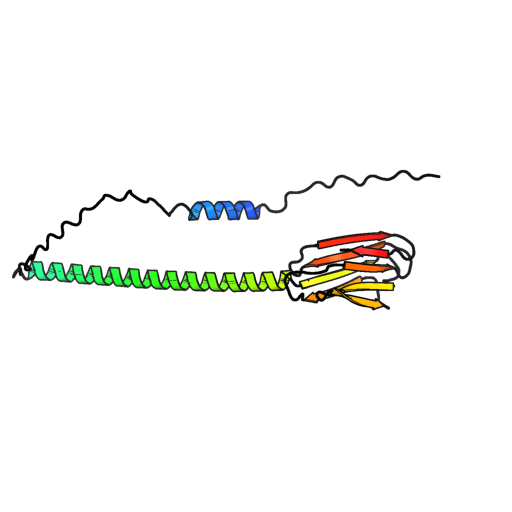11.950 -5.727 9.539 1.00 97.25 161 MET A N 1
ATOM 1173 C CA . MET A 1 161 ? -11.506 -5.234 10.825 1.00 97.25 161 MET A CA 1
ATOM 1174 C C . MET A 1 161 ? -12.704 -4.779 11.648 1.00 97.25 161 MET A C 1
ATOM 1176 O O . MET A 1 161 ? -13.634 -4.153 11.136 1.00 97.25 161 MET A O 1
ATOM 1180 N N . ASN A 1 162 ? -12.638 -5.035 12.949 1.00 98.06 162 ASN A N 1
ATOM 1181 C CA . ASN A 1 162 ? -13.470 -4.405 13.955 1.00 98.06 162 ASN A CA 1
ATOM 1182 C C . ASN A 1 162 ? -12.599 -3.724 15.018 1.00 98.06 162 ASN A C 1
ATOM 1184 O O . ASN A 1 162 ? -11.465 -4.130 15.278 1.00 98.06 162 ASN A O 1
ATOM 1188 N N . ALA A 1 163 ? -13.121 -2.663 15.623 1.00 98.38 163 ALA A N 1
ATOM 1189 C CA . ALA A 1 163 ? -12.470 -2.007 16.747 1.00 98.38 163 ALA A CA 1
ATOM 1190 C C . ALA A 1 163 ? -13.504 -1.414 17.701 1.00 98.38 163 ALA A C 1
ATOM 1192 O O . ALA A 1 163 ? -14.571 -0.979 17.266 1.00 98.38 163 ALA A O 1
ATOM 1193 N N . GLN A 1 164 ? -13.173 -1.367 18.991 1.00 98.12 164 GLN A N 1
ATOM 1194 C CA . GLN A 1 164 ? -14.055 -0.854 20.040 1.00 98.12 164 GLN A CA 1
ATOM 1195 C C . GLN A 1 164 ? -13.383 0.243 20.871 1.00 98.12 164 GLN A C 1
ATOM 1197 O O . GLN A 1 164 ? -12.207 0.145 21.224 1.00 98.12 164 GLN A O 1
ATOM 1202 N N . ASN A 1 165 ? -14.150 1.264 21.251 1.00 96.75 165 ASN A N 1
ATOM 1203 C CA . ASN A 1 165 ? -13.729 2.262 22.234 1.00 96.75 165 ASN A CA 1
ATOM 1204 C C . ASN A 1 165 ? -13.660 1.699 23.660 1.00 96.75 165 ASN A C 1
ATOM 1206 O O . ASN A 1 165 ? -14.565 1.005 24.106 1.00 96.75 165 ASN A O 1
ATOM 1210 N N . ALA A 1 166 ? -12.652 2.111 24.431 1.00 94.69 166 ALA A N 1
ATOM 1211 C CA . ALA A 1 166 ? -12.561 1.826 25.871 1.00 94.69 166 ALA A CA 1
ATOM 1212 C C . ALA A 1 166 ? -13.505 2.692 26.739 1.00 94.69 166 ALA A C 1
ATOM 1214 O O . ALA A 1 166 ? -13.498 2.593 27.962 1.00 94.69 166 ALA A O 1
ATOM 1215 N N . GLY A 1 167 ? -14.302 3.569 26.123 1.00 91.75 167 GLY A N 1
ATOM 1216 C CA . GLY A 1 167 ? -15.207 4.500 26.794 1.00 91.75 167 GLY A CA 1
ATOM 1217 C C . GLY A 1 167 ? -16.117 5.200 25.786 1.00 91.75 167 GLY A C 1
ATOM 1218 O O . GLY A 1 167 ? -16.558 4.586 24.820 1.00 91.75 167 GLY A O 1
ATOM 1219 N N . GLY A 1 168 ? -16.398 6.489 25.980 1.00 92.94 168 GLY A N 1
ATOM 1220 C CA . GLY A 1 168 ? -17.154 7.296 25.012 1.00 92.94 168 GLY A CA 1
ATOM 1221 C C . GLY A 1 168 ? -16.315 7.808 23.839 1.00 92.94 168 GLY A C 1
ATOM 1222 O O . GLY A 1 168 ? -15.093 7.691 23.839 1.00 92.94 168 GLY A O 1
ATOM 1223 N N . GLY A 1 169 ? -16.978 8.435 22.867 1.00 97.00 169 GLY A N 1
ATOM 1224 C CA . GLY A 1 169 ? -16.342 9.121 21.740 1.00 97.00 169 GLY A CA 1
ATOM 1225 C C . GLY A 1 169 ? -16.673 8.495 20.389 1.00 97.00 169 GLY A C 1
ATOM 1226 O O . GLY A 1 169 ? -17.584 7.678 20.267 1.00 97.00 169 GLY A O 1
ATOM 1227 N N . THR A 1 170 ? -15.922 8.905 19.373 1.00 98.44 170 THR A N 1
ATOM 1228 C CA . THR A 1 170 ? -16.007 8.403 17.999 1.00 98.44 170 THR A CA 1
ATOM 1229 C C . THR A 1 170 ? -14.783 7.557 17.723 1.00 98.44 170 THR A C 1
ATOM 1231 O O . THR A 1 170 ? -13.671 8.040 17.916 1.00 98.44 170 THR A O 1
ATOM 1234 N N . ILE A 1 171 ? -14.986 6.323 17.278 1.00 98.50 171 ILE A N 1
ATOM 1235 C CA . ILE A 1 171 ? -13.941 5.443 16.765 1.00 98.50 171 ILE A CA 1
ATOM 1236 C C . ILE A 1 171 ? -14.060 5.347 15.249 1.00 98.50 171 ILE A C 1
ATOM 1238 O O . ILE A 1 171 ? -15.153 5.172 14.716 1.00 98.50 171 ILE A O 1
ATOM 1242 N N . SER A 1 172 ? -12.935 5.470 14.561 1.00 98.56 172 SER A N 1
ATOM 1243 C CA . SER A 1 172 ? -12.837 5.365 13.109 1.00 98.56 172 SER A CA 1
ATOM 1244 C C . SER A 1 172 ? -11.854 4.271 12.745 1.00 98.56 172 SER A C 1
ATOM 1246 O O . SER A 1 172 ? -10.768 4.209 13.323 1.00 98.56 172 SER A O 1
ATOM 1248 N N . CYS A 1 173 ? -12.219 3.449 11.770 1.00 98.31 173 CYS A N 1
ATOM 1249 C CA . CYS A 1 173 ? -11.327 2.487 11.147 1.00 98.31 173 CYS A CA 1
ATOM 1250 C C . CYS A 1 173 ? -11.053 2.890 9.698 1.00 98.31 173 CYS A C 1
ATOM 1252 O O . CYS A 1 173 ? -11.913 3.459 9.028 1.00 98.31 173 CYS A O 1
ATOM 1254 N N . ARG A 1 174 ? -9.849 2.586 9.214 1.00 98.25 174 ARG A N 1
ATOM 1255 C CA . ARG A 1 174 ? -9.466 2.727 7.809 1.00 98.25 174 ARG A CA 1
ATOM 1256 C C . ARG A 1 174 ? -8.552 1.576 7.406 1.00 98.25 174 ARG A C 1
ATOM 1258 O O . ARG A 1 174 ? -7.610 1.255 8.129 1.00 98.25 174 ARG A O 1
ATOM 1265 N N . ILE A 1 175 ? -8.826 1.001 6.241 1.00 96.81 175 ILE A N 1
ATOM 1266 C CA . ILE A 1 175 ? -8.028 -0.026 5.572 1.00 96.81 175 ILE A CA 1
ATOM 1267 C C . ILE A 1 175 ? -7.490 0.588 4.280 1.00 96.81 175 ILE A C 1
ATOM 1269 O O . ILE A 1 175 ? -8.265 1.102 3.471 1.00 96.81 175 ILE A O 1
ATOM 1273 N N . SER A 1 176 ? -6.176 0.550 4.078 1.00 95.50 176 SER A N 1
ATOM 1274 C CA . SER A 1 176 ? -5.521 1.055 2.867 1.00 95.50 176 SER A CA 1
ATOM 1275 C C . SER A 1 176 ? -4.504 0.066 2.312 1.00 95.50 176 SER A C 1
ATOM 1277 O O . SER A 1 176 ? -3.951 -0.736 3.062 1.00 95.50 176 SER A O 1
ATOM 1279 N N . ARG A 1 177 ? -4.213 0.147 1.014 1.00 92.94 177 ARG A N 1
ATOM 1280 C CA . ARG A 1 177 ? -3.100 -0.585 0.395 1.00 92.94 177 ARG A CA 1
ATOM 1281 C C . ARG A 1 177 ? -1.771 0.149 0.589 1.00 92.94 177 ARG A C 1
ATOM 1283 O O . ARG A 1 177 ? -1.743 1.318 0.978 1.00 92.94 177 ARG A O 1
ATOM 1290 N N . GLY A 1 178 ? -0.657 -0.526 0.313 1.00 90.81 178 GLY A N 1
ATOM 1291 C CA . GLY A 1 178 ? 0.696 0.032 0.411 1.00 90.81 178 GLY A CA 1
ATOM 1292 C C . GLY A 1 178 ? 1.012 1.126 -0.614 1.00 90.81 178 GLY A C 1
ATOM 1293 O O . GLY A 1 178 ? 1.994 1.843 -0.438 1.00 90.81 178 GLY A O 1
ATOM 1294 N N . ASP A 1 179 ? 0.180 1.289 -1.645 1.00 88.44 179 ASP A N 1
ATOM 1295 C CA . ASP A 1 179 ? 0.192 2.438 -2.563 1.00 88.44 179 ASP A CA 1
ATOM 1296 C C . ASP A 1 179 ? -0.528 3.680 -1.986 1.00 88.44 179 ASP A C 1
ATOM 1298 O O . ASP A 1 179 ? -0.517 4.750 -2.592 1.00 88.44 179 ASP A O 1
ATOM 1302 N N . GLY A 1 180 ? -1.144 3.551 -0.805 1.00 89.94 180 GLY A N 1
ATOM 1303 C CA . GLY A 1 180 ? -1.902 4.601 -0.128 1.00 89.94 180 GLY A CA 1
ATOM 1304 C C . GLY A 1 180 ? -3.376 4.688 -0.532 1.00 89.94 180 GLY A C 1
ATOM 1305 O O . GLY A 1 180 ? -4.098 5.533 0.004 1.00 89.94 180 GLY A O 1
ATOM 1306 N N . SER A 1 181 ? -3.855 3.834 -1.440 1.00 91.19 181 SER A N 1
ATOM 1307 C CA . SER A 1 181 ? -5.270 3.785 -1.807 1.00 91.19 181 SER A CA 1
ATOM 1308 C C . SER A 1 181 ? -6.120 3.288 -0.632 1.00 91.19 181 SER A C 1
ATOM 1310 O O . SER A 1 181 ? -5.816 2.280 0.007 1.00 91.19 181 SER A O 1
ATOM 1312 N N . VAL A 1 182 ? -7.187 4.022 -0.306 1.00 95.75 182 VAL A N 1
ATOM 1313 C CA . VAL A 1 182 ? -8.127 3.642 0.759 1.00 95.75 182 VAL A CA 1
ATOM 1314 C C . VAL A 1 182 ? -9.126 2.643 0.196 1.00 95.75 182 VAL A C 1
ATOM 1316 O O . VAL A 1 182 ? -9.799 2.940 -0.789 1.00 95.75 182 VAL A O 1
ATOM 1319 N N . ILE A 1 183 ? -9.225 1.482 0.837 1.00 93.94 183 ILE A N 1
ATOM 1320 C CA . ILE A 1 183 ? -10.155 0.422 0.449 1.00 93.94 183 ILE A CA 1
ATOM 1321 C C . ILE A 1 183 ? -11.475 0.568 1.204 1.00 93.94 183 ILE A C 1
ATOM 1323 O O . ILE A 1 183 ? -12.542 0.549 0.599 1.00 93.94 183 ILE A O 1
ATOM 1327 N N . ALA A 1 184 ? -11.396 0.750 2.522 1.00 96.69 184 ALA A N 1
ATOM 1328 C CA . ALA A 1 184 ? -12.560 0.878 3.389 1.00 96.69 184 ALA A CA 1
ATOM 1329 C C . ALA A 1 184 ? -12.281 1.889 4.501 1.00 96.69 184 ALA A C 1
ATOM 1331 O O . ALA A 1 184 ? -11.181 1.941 5.051 1.00 96.69 184 ALA A O 1
ATOM 1332 N N . GLU A 1 185 ? -13.286 2.683 4.849 1.00 98.12 185 GLU A N 1
ATOM 1333 C CA . GLU A 1 185 ? -13.236 3.625 5.962 1.00 98.12 185 GLU A CA 1
ATOM 1334 C C . GLU A 1 185 ? -14.628 3.761 6.563 1.00 98.12 185 GLU A C 1
ATOM 1336 O O . GLU A 1 185 ? -15.619 3.867 5.840 1.00 98.12 185 GLU A O 1
ATOM 1341 N N . ASN A 1 186 ? -14.703 3.737 7.889 1.00 98.44 186 ASN A N 1
ATOM 1342 C CA . ASN A 1 186 ? -15.960 3.850 8.609 1.00 98.44 186 ASN A CA 1
ATOM 1343 C C . ASN A 1 186 ? -15.736 4.489 9.983 1.00 98.44 186 ASN A C 1
ATOM 1345 O O . ASN A 1 186 ? -14.630 4.452 10.530 1.00 98.44 186 ASN A O 1
ATOM 1349 N N . SER A 1 187 ? -16.799 5.045 10.556 1.00 98.31 187 SER A N 1
ATOM 1350 C CA . SER A 1 187 ? -16.792 5.666 11.877 1.00 98.31 187 SER A CA 1
ATOM 1351 C C . SER A 1 187 ? -18.042 5.292 12.661 1.00 98.31 187 SER A C 1
ATOM 1353 O O . SER A 1 187 ? -19.129 5.166 12.106 1.00 98.31 187 SER A O 1
ATOM 1355 N N . SER A 1 188 ? -17.888 5.158 13.973 1.00 98.44 188 SER A N 1
ATOM 1356 C CA . SER A 1 188 ? -18.969 4.858 14.909 1.00 98.44 188 SER A CA 1
ATOM 1357 C C . SER A 1 188 ? -18.806 5.696 16.171 1.00 98.44 188 SER A C 1
ATOM 1359 O O . SER A 1 188 ? -17.686 5.902 16.642 1.00 98.44 188 SER A O 1
ATOM 1361 N N . SER A 1 189 ? -19.910 6.197 16.721 1.00 98.19 189 SER A N 1
ATOM 1362 C CA . SER A 1 189 ? -19.904 7.112 17.867 1.00 98.19 189 SER A CA 1
ATOM 1363 C C . SER A 1 189 ? -20.834 6.632 18.967 1.00 98.19 189 SER A C 1
ATOM 1365 O O . SER A 1 189 ? -21.942 6.178 18.701 1.00 98.19 189 SER A O 1
ATOM 1367 N N . GLY A 1 190 ? -20.396 6.783 20.214 1.00 97.69 190 GLY A N 1
ATOM 1368 C CA . GLY A 1 190 ? -21.168 6.393 21.388 1.00 97.69 190 GLY A CA 1
ATOM 1369 C C . GLY A 1 190 ? -20.306 5.799 22.502 1.00 97.69 190 GLY A C 1
ATOM 1370 O O . GLY A 1 190 ? -19.098 5.602 22.331 1.00 97.69 190 GLY A O 1
ATOM 1371 N N . PRO A 1 191 ? -20.911 5.531 23.669 1.00 97.12 191 PRO A N 1
ATOM 1372 C CA . PRO A 1 191 ? -20.264 4.760 24.721 1.00 97.12 191 PRO A CA 1
ATOM 1373 C C . PRO A 1 191 ? -19.984 3.342 24.217 1.00 97.12 191 PRO A C 1
ATOM 1375 O O . PRO A 1 191 ? -20.887 2.664 23.736 1.00 97.12 191 PRO A O 1
ATOM 1378 N N . TYR A 1 192 ? -18.722 2.923 24.306 1.00 96.12 192 TYR A N 1
ATOM 1379 C CA . TYR A 1 192 ? -18.227 1.623 23.846 1.00 96.12 192 TYR A CA 1
ATOM 1380 C C . TYR A 1 192 ? -18.542 1.342 22.372 1.00 96.12 192 TYR A C 1
ATOM 1382 O O . TYR A 1 192 ? -18.757 0.195 21.980 1.00 96.12 192 TYR A O 1
ATOM 1390 N N . ALA A 1 193 ? -18.575 2.401 21.552 1.00 97.94 193 ALA A N 1
ATOM 1391 C CA . ALA A 1 193 ? -18.844 2.291 20.126 1.00 97.94 193 ALA A CA 1
ATOM 1392 C C . ALA A 1 193 ? -17.911 1.271 19.464 1.00 97.94 193 ALA A C 1
ATOM 1394 O O . ALA A 1 193 ? -16.701 1.263 19.719 1.00 97.94 193 ALA A O 1
ATOM 1395 N N . VAL A 1 194 ? -18.498 0.440 18.605 1.00 98.06 194 VAL A N 1
ATOM 1396 C CA . VAL A 1 194 ? -17.797 -0.526 17.758 1.00 98.06 194 VAL A CA 1
ATOM 1397 C C . VAL A 1 194 ? -17.890 -0.044 16.319 1.00 98.06 194 VAL A C 1
ATOM 1399 O O . VAL A 1 194 ? -18.962 0.361 15.865 1.00 98.06 194 VAL A O 1
ATOM 1402 N N . VAL A 1 195 ? -16.773 -0.087 15.604 1.00 98.56 195 VAL A N 1
ATOM 1403 C CA . VAL A 1 195 ? -16.709 0.181 14.167 1.00 98.56 195 VAL A CA 1
ATOM 1404 C C . VAL A 1 195 ? -16.252 -1.072 13.434 1.00 98.56 195 VAL A C 1
ATOM 1406 O O . VAL A 1 195 ? -15.452 -1.841 13.967 1.00 98.56 195 VAL A O 1
ATOM 1409 N N . SER A 1 196 ? -16.763 -1.271 12.221 1.00 97.88 196 SER A N 1
ATOM 1410 C CA . SER A 1 196 ? -16.331 -2.333 11.316 1.00 97.88 196 SER A CA 1
ATOM 1411 C C . SER A 1 196 ? -15.985 -1.762 9.939 1.00 97.88 196 SER A C 1
ATOM 1413 O O . SER A 1 196 ? -16.690 -0.878 9.442 1.00 97.88 196 SER A O 1
ATOM 1415 N N . CYS A 1 197 ? -14.891 -2.258 9.361 1.00 95.88 197 CYS A N 1
ATOM 1416 C CA . CYS A 1 197 ? -14.398 -1.959 8.019 1.00 95.88 197 CYS A CA 1
ATOM 1417 C C . CYS A 1 197 ? -14.120 -3.279 7.288 1.00 95.88 197 CYS A C 1
ATOM 1419 O O . CYS A 1 197 ? -13.486 -4.158 7.867 1.00 95.88 197 CYS A O 1
ATOM 1421 N N . GLY A 1 198 ? -14.545 -3.413 6.033 1.00 88.75 198 GLY A N 1
ATOM 1422 C CA . GLY A 1 198 ? -14.330 -4.591 5.188 1.00 88.75 198 GLY A CA 1
ATOM 1423 C C . GLY A 1 198 ? -14.944 -4.390 3.816 1.00 88.75 198 GLY A C 1
ATOM 1424 O O . GLY A 1 198 ? -15.919 -3.608 3.747 1.00 88.75 198 GLY A O 1
#